Protein AF-A0A7K4F0D1-F1 (afdb_monomer_lite)

pLDDT: mean 89.68, std 10.53, range [43.44, 96.88]

Radius of gyration: 42.32 Å; chains: 1; bounding box: 84×25×111 Å

Foldseek 3Di:
DVVVVVVVVVVVVVVVVVVLVVVLVVLVVVLVVLVVVLVVQLVVLVVQLVVLVVQCVVLVVVPPVSVVSNVVSVVSNVVSVVSNVVSVVCNVVSVVVSVVVNVVSVVVSVVVVVVVVVVVVVVVVVVVVVVVVVVVVVVVVVVPDPLLVVCQVVVDPVSLVSNLCVQLVVCVVPVVDPKDFRAHLQQATSYINDPPVVRHRDGCNVPPVSD

Secondary structure (DSSP, 8-state):
-HHHHHHHHHHHHHHHHHHHHHHHHHHHHHHHHHHHHHHHHHHHHHHHHHHHHHHHHHHHHTGGGGHHHHHHHHHHHHHHHHHHHHHHHHHHHHHHHHHHHHHHHHHHHHHHHHHHHHHHHHHHHHHHHHHHHHHHHHHHHHHT-HHHHHHHHH--HHHHHHHHHHHHHHHHH-TT-S--EEE-TTSBEEEES-STT--TT-B-TTSTTT-

Sequence (211 aa):
MSTSQTTITDEIKEKKDNFFKQVVDQTSEIGNEINRALKSTKEITRQTSMLSTTAKIEANRAGDAGRNFLVVSESIDDLSRKTDDVINKMEQETIQEIENISQVIKTKSISIQGNRLANFALTNIRLVDRNLFERAADIRWWATDDILIKSLIERNDSTFADAKHRLGVILKSYTVYHDLILCDTNGLCIASGDDQFRLTGRNFSEKPWFA

Structure (mmCIF, N/CA/C/O backbone):
data_AF-A0A7K4F0D1-F1
#
_entry.id   AF-A0A7K4F0D1-F1
#
loop_
_atom_site.group_PDB
_atom_site.id
_atom_site.type_symbol
_atom_site.label_atom_id
_atom_site.label_alt_id
_atom_site.label_comp_id
_atom_site.label_asym_id
_atom_site.label_entity_id
_atom_site.label_seq_id
_atom_site.pdbx_PDB_ins_code
_atom_site.Cartn_x
_atom_site.Cartn_y
_atom_site.Cartn_z
_atom_site.occupancy
_atom_site.B_iso_or_equiv
_atom_site.auth_seq_id
_atom_site.auth_comp_id
_atom_site.auth_asym_id
_atom_site.auth_atom_id
_atom_site.pdbx_PDB_model_num
ATOM 1 N N . MET A 1 1 ? 24.050 -3.704 -4.454 1.00 44.34 1 MET A N 1
ATOM 2 C CA . MET A 1 1 ? 23.056 -2.644 -4.155 1.00 44.34 1 MET A CA 1
ATOM 3 C C . MET A 1 1 ? 21.603 -3.140 -4.123 1.00 44.34 1 MET A C 1
ATOM 5 O O . MET A 1 1 ? 20.823 -2.547 -3.398 1.00 44.34 1 MET A O 1
ATOM 9 N N . SER A 1 2 ? 21.230 -4.230 -4.813 1.00 47.84 2 SER A N 1
ATOM 10 C CA . SER A 1 2 ? 19.851 -4.774 -4.804 1.00 47.84 2 SER A CA 1
ATOM 11 C C . SER A 1 2 ? 19.446 -5.507 -3.504 1.00 47.84 2 SER A C 1
ATOM 13 O O . SER A 1 2 ? 18.284 -5.451 -3.101 1.00 47.84 2 SER A O 1
ATOM 15 N N . THR A 1 3 ? 20.389 -6.131 -2.793 1.00 43.44 3 THR A N 1
ATOM 16 C CA . THR A 1 3 ? 20.110 -6.888 -1.558 1.00 43.44 3 THR A CA 1
ATOM 17 C C . THR A 1 3 ? 19.681 -5.995 -0.390 1.00 43.44 3 THR A C 1
ATOM 19 O O . THR A 1 3 ? 18.714 -6.319 0.286 1.00 43.44 3 THR A O 1
ATOM 22 N N . SER A 1 4 ? 20.303 -4.825 -0.202 1.00 45.69 4 SER A N 1
ATOM 23 C CA . SER A 1 4 ? 19.967 -3.911 0.906 1.00 45.69 4 SER A CA 1
ATOM 24 C C . SER A 1 4 ? 18.608 -3.212 0.754 1.00 45.69 4 SER A C 1
ATOM 26 O O . SER A 1 4 ? 17.973 -2.902 1.755 1.00 45.69 4 SER A O 1
ATOM 28 N N . GLN A 1 5 ? 18.128 -2.975 -0.475 1.00 49.16 5 GLN A N 1
ATOM 29 C CA . GLN A 1 5 ? 16.802 -2.379 -0.707 1.00 49.16 5 GLN A CA 1
ATOM 30 C C . GLN A 1 5 ? 15.657 -3.361 -0.425 1.00 49.16 5 GLN A C 1
ATOM 32 O O . GLN A 1 5 ? 14.592 -2.942 0.029 1.00 49.16 5 GLN A O 1
ATOM 37 N N . THR A 1 6 ? 15.881 -4.658 -0.648 1.00 52.47 6 THR A N 1
ATOM 38 C CA . THR A 1 6 ? 14.883 -5.704 -0.375 1.00 52.47 6 THR A CA 1
ATOM 39 C C . THR A 1 6 ? 14.676 -5.853 1.138 1.00 52.47 6 THR A C 1
ATOM 41 O O . THR A 1 6 ? 13.548 -5.755 1.609 1.00 52.47 6 THR A O 1
ATOM 44 N N . THR A 1 7 ? 15.764 -5.898 1.918 1.00 56.94 7 THR A N 1
ATOM 45 C CA . THR A 1 7 ? 15.722 -5.998 3.390 1.00 56.94 7 THR A CA 1
ATOM 46 C C . THR A 1 7 ? 15.001 -4.822 4.057 1.00 56.94 7 THR A C 1
ATOM 48 O O . THR A 1 7 ? 14.158 -5.031 4.921 1.00 56.94 7 THR A O 1
ATOM 51 N N . ILE A 1 8 ? 15.248 -3.582 3.613 1.00 59.19 8 ILE A N 1
ATOM 52 C CA . ILE A 1 8 ? 14.576 -2.387 4.164 1.00 59.19 8 ILE A CA 1
ATOM 53 C C . ILE A 1 8 ? 13.070 -2.400 3.850 1.00 59.19 8 ILE A C 1
ATOM 55 O O . ILE A 1 8 ? 12.249 -1.946 4.650 1.00 59.19 8 ILE A O 1
ATOM 59 N N . THR A 1 9 ? 12.690 -2.908 2.677 1.00 61.16 9 THR A N 1
ATOM 60 C CA . THR A 1 9 ? 11.281 -2.974 2.265 1.00 61.16 9 THR A CA 1
ATOM 61 C C . THR A 1 9 ? 10.517 -4.016 3.083 1.00 61.16 9 THR A C 1
ATOM 63 O O . THR A 1 9 ? 9.380 -3.752 3.485 1.00 61.16 9 THR A O 1
ATOM 66 N N . ASP A 1 10 ? 11.162 -5.141 3.394 1.00 60.78 10 ASP A N 1
ATOM 67 C CA . ASP A 1 10 ? 10.606 -6.205 4.230 1.00 60.78 10 ASP A CA 1
ATOM 68 C C . ASP A 1 10 ? 10.518 -5.790 5.709 1.00 60.78 10 ASP A C 1
ATOM 70 O O . ASP A 1 10 ? 9.457 -5.942 6.314 1.00 60.78 10 ASP A O 1
ATOM 74 N N . GLU A 1 11 ? 11.541 -5.129 6.261 1.00 61.50 11 GLU A N 1
ATOM 75 C CA . GLU A 1 11 ? 11.513 -4.590 7.632 1.00 61.50 11 GLU A CA 1
ATOM 76 C C . GLU A 1 11 ? 10.408 -3.537 7.827 1.00 61.50 11 GLU A C 1
ATOM 78 O O . GLU A 1 11 ? 9.705 -3.524 8.840 1.00 61.50 11 GLU A O 1
ATOM 83 N N . ILE A 1 12 ? 10.200 -2.646 6.850 1.00 64.69 12 ILE A N 1
ATOM 84 C CA . ILE A 1 12 ? 9.126 -1.639 6.910 1.00 64.69 12 ILE A CA 1
ATOM 85 C C . ILE A 1 12 ? 7.742 -2.295 6.806 1.00 64.69 12 ILE A C 1
ATOM 87 O O . ILE A 1 12 ? 6.773 -1.771 7.367 1.00 64.69 12 ILE A O 1
ATOM 91 N N . LYS A 1 13 ? 7.627 -3.406 6.073 1.00 64.69 13 LYS A N 1
ATOM 92 C CA . LYS A 1 13 ? 6.381 -4.165 5.941 1.00 64.69 13 LYS A CA 1
ATOM 93 C C . LYS A 1 13 ? 6.049 -4.877 7.253 1.00 64.69 13 LYS A C 1
ATOM 95 O O . LYS A 1 13 ? 4.962 -4.670 7.785 1.00 64.69 13 LYS A O 1
ATOM 100 N N . GLU A 1 14 ? 7.021 -5.576 7.831 1.00 64.88 14 GLU A N 1
ATOM 101 C CA . GLU A 1 14 ? 6.898 -6.282 9.109 1.00 64.88 14 GLU A CA 1
ATOM 102 C C . GLU A 1 14 ? 6.567 -5.326 10.266 1.00 64.88 14 GLU A C 1
ATOM 104 O O . GLU A 1 14 ? 5.630 -5.553 11.031 1.00 64.88 14 GLU A O 1
ATOM 109 N N . LYS A 1 15 ? 7.252 -4.179 10.345 1.00 68.94 15 LYS A N 1
ATOM 110 C CA . LYS A 1 15 ? 7.006 -3.173 11.390 1.00 68.94 15 LYS A CA 1
ATOM 111 C C . LYS A 1 15 ? 5.609 -2.542 11.297 1.00 68.94 15 LYS A C 1
ATOM 113 O O . LYS A 1 15 ? 5.064 -2.113 12.312 1.00 68.94 15 LYS A O 1
ATOM 118 N N . LYS A 1 16 ? 5.009 -2.483 10.101 1.00 65.75 16 LYS A N 1
ATOM 119 C CA . LYS A 1 16 ? 3.661 -1.927 9.877 1.00 65.75 16 LYS A CA 1
ATOM 120 C C . LYS A 1 16 ? 2.541 -2.935 10.080 1.00 65.75 16 LYS A C 1
ATOM 122 O O . LYS A 1 16 ? 1.511 -2.562 10.637 1.00 65.75 16 LYS A O 1
ATOM 127 N N . ASP A 1 17 ? 2.737 -4.177 9.657 1.00 68.62 17 ASP A N 1
ATOM 128 C CA . ASP A 1 17 ? 1.792 -5.249 9.971 1.00 68.62 17 ASP A CA 1
ATOM 129 C C . ASP A 1 17 ? 1.744 -5.457 11.493 1.00 68.62 17 ASP A C 1
ATOM 131 O O . ASP A 1 17 ? 0.659 -5.581 12.065 1.00 68.62 17 ASP A O 1
ATOM 135 N N . ASN A 1 18 ? 2.891 -5.305 12.168 1.00 76.62 18 ASN A N 1
ATOM 136 C CA . ASN A 1 18 ? 2.957 -5.211 13.625 1.00 76.62 18 ASN A CA 1
ATOM 137 C C . ASN A 1 18 ? 2.250 -3.969 14.187 1.00 76.62 18 ASN A C 1
ATOM 139 O O . ASN A 1 18 ? 1.562 -4.100 15.192 1.00 76.62 18 ASN A O 1
ATOM 143 N N . PHE A 1 19 ? 2.340 -2.793 13.553 1.00 83.50 19 PHE A N 1
ATOM 144 C CA . PHE A 1 19 ? 1.626 -1.595 14.021 1.00 83.50 19 PHE A CA 1
ATOM 145 C C . PHE A 1 19 ? 0.103 -1.776 13.998 1.00 83.50 19 PHE A C 1
ATOM 147 O O . PHE A 1 19 ? -0.553 -1.550 15.009 1.00 83.50 19 PHE A O 1
ATOM 154 N N . PHE A 1 20 ? -0.483 -2.198 12.871 1.00 82.19 20 PHE A N 1
ATOM 155 C CA . PHE A 1 20 ? -1.942 -2.359 12.796 1.00 82.19 20 PHE A CA 1
ATOM 156 C C . PHE A 1 20 ? -2.445 -3.466 13.718 1.00 82.19 20 PHE A C 1
ATOM 158 O O . PHE A 1 20 ? -3.496 -3.304 14.334 1.00 82.19 20 PHE A O 1
ATOM 165 N N . LYS A 1 21 ? -1.681 -4.556 13.849 1.00 81.94 21 LYS A N 1
ATOM 166 C CA . LYS A 1 21 ? -1.967 -5.606 14.824 1.00 81.94 21 LYS A CA 1
ATOM 167 C C . LYS A 1 21 ? -1.927 -5.061 16.253 1.00 81.94 21 LYS A C 1
ATOM 169 O O . LYS A 1 21 ? -2.882 -5.253 16.990 1.00 81.94 21 LYS A O 1
ATOM 174 N N . GLN A 1 22 ? -0.899 -4.288 16.598 1.00 87.25 22 GLN A N 1
ATOM 175 C CA . GLN A 1 22 ? -0.765 -3.662 17.912 1.00 87.25 22 GLN A CA 1
ATOM 176 C C . GLN A 1 22 ? -1.928 -2.713 18.229 1.00 87.25 22 GLN A C 1
ATOM 178 O O . GLN A 1 22 ? -2.428 -2.733 19.347 1.00 87.25 22 GLN A O 1
ATOM 183 N N . VAL A 1 23 ? -2.398 -1.914 17.265 1.00 87.56 23 VAL A N 1
ATOM 184 C CA . VAL A 1 23 ? -3.555 -1.025 17.481 1.00 87.56 23 VAL A CA 1
ATOM 185 C C . VAL A 1 23 ? -4.839 -1.831 17.714 1.00 87.56 23 VAL A C 1
ATOM 187 O O . VAL A 1 23 ? -5.634 -1.467 18.581 1.00 87.56 23 VAL A O 1
ATOM 190 N N . VAL A 1 24 ? -5.050 -2.928 16.977 1.00 86.38 24 VAL A N 1
ATOM 191 C CA . VAL A 1 24 ? -6.197 -3.830 17.201 1.00 86.38 24 VAL A CA 1
ATOM 192 C C . VAL A 1 24 ? -6.113 -4.481 18.582 1.00 86.38 24 VAL A C 1
ATOM 194 O O . VAL A 1 24 ? -7.094 -4.453 19.324 1.00 86.38 24 VAL A O 1
ATOM 197 N N . ASP A 1 25 ? -4.940 -4.993 18.956 1.00 87.88 25 ASP A N 1
ATOM 198 C CA . ASP A 1 25 ? -4.707 -5.629 20.255 1.00 87.88 25 ASP A CA 1
ATOM 199 C C . ASP A 1 25 ? -4.947 -4.632 21.407 1.00 87.88 25 ASP A C 1
ATOM 201 O O . ASP A 1 25 ? -5.686 -4.937 22.342 1.00 87.88 25 ASP A O 1
ATOM 205 N N . GLN A 1 26 ? -4.429 -3.401 21.301 1.00 89.06 26 GLN A N 1
ATOM 206 C CA . GLN A 1 26 ? -4.661 -2.333 22.284 1.00 89.06 26 GLN A CA 1
ATOM 207 C C . GLN A 1 26 ? -6.136 -1.928 22.384 1.00 89.06 26 GLN A C 1
ATOM 209 O O . GLN A 1 26 ? -6.644 -1.701 23.479 1.00 89.06 26 GLN A O 1
ATOM 214 N N . THR A 1 27 ? -6.846 -1.853 21.255 1.00 87.62 27 THR A N 1
ATOM 215 C CA . THR A 1 27 ? -8.287 -1.546 21.249 1.00 87.62 27 THR A CA 1
ATOM 216 C C . THR A 1 27 ? -9.073 -2.647 21.964 1.00 87.62 27 THR A C 1
ATOM 218 O O . THR A 1 27 ? -9.966 -2.361 22.762 1.00 87.62 27 THR A O 1
ATOM 221 N N . SER A 1 28 ? -8.709 -3.911 21.728 1.00 87.94 28 SER A N 1
ATOM 222 C CA . SER A 1 28 ? -9.305 -5.049 22.427 1.00 87.94 28 SER A CA 1
ATOM 223 C C . SER A 1 28 ? -9.005 -5.027 23.928 1.00 87.94 28 SER A C 1
ATOM 225 O O . SER A 1 28 ? -9.867 -5.390 24.728 1.00 87.94 28 SER A O 1
ATOM 227 N N . GLU A 1 29 ? -7.801 -4.619 24.326 1.00 90.69 29 GLU A N 1
ATOM 228 C CA . GLU A 1 29 ? -7.407 -4.519 25.731 1.00 90.69 29 GLU A CA 1
ATOM 229 C C . GLU A 1 29 ? -8.202 -3.434 26.469 1.00 90.69 29 GLU A C 1
ATOM 231 O O . GLU A 1 29 ? -8.793 -3.721 27.513 1.00 90.69 29 GLU A O 1
ATOM 236 N N . ILE A 1 30 ? -8.333 -2.243 25.872 1.00 89.69 30 ILE A N 1
ATOM 237 C CA . ILE A 1 30 ? -9.187 -1.156 26.380 1.00 89.69 30 ILE A CA 1
ATOM 238 C C . ILE A 1 30 ? -10.629 -1.646 26.550 1.00 89.69 30 ILE A C 1
ATOM 240 O O . ILE A 1 30 ? -11.255 -1.420 27.586 1.00 89.69 30 ILE A O 1
ATOM 244 N N . GLY A 1 31 ? -11.153 -2.378 25.567 1.00 89.69 31 GLY A N 1
ATOM 245 C CA . GLY A 1 31 ? -12.487 -2.962 25.657 1.00 89.69 31 GLY A CA 1
ATOM 246 C C . GLY A 1 31 ? -12.668 -3.915 26.838 1.00 89.69 31 GLY A C 1
ATOM 247 O O . GLY A 1 31 ? -13.680 -3.874 27.541 1.00 89.69 31 GLY A O 1
ATOM 248 N N . ASN A 1 32 ? -11.662 -4.746 27.108 1.00 91.00 32 ASN A N 1
ATOM 249 C CA . ASN A 1 32 ? -11.660 -5.653 28.255 1.00 91.00 32 ASN A CA 1
ATOM 250 C C . ASN A 1 32 ? -11.573 -4.912 29.598 1.00 91.00 32 ASN A C 1
ATOM 252 O O . ASN A 1 32 ? -12.114 -5.387 30.600 1.00 91.00 32 ASN A O 1
ATOM 256 N N . GLU A 1 33 ? -10.885 -3.773 29.656 1.00 92.94 33 GLU A N 1
ATOM 257 C CA . GLU A 1 33 ? -10.856 -2.914 30.844 1.00 92.94 33 GLU A CA 1
ATOM 258 C C . GLU A 1 33 ? -12.207 -2.246 31.101 1.00 92.94 33 GLU A 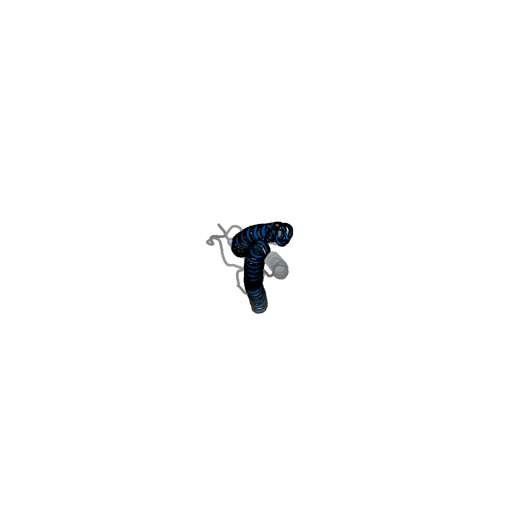C 1
ATOM 260 O O . GLU A 1 33 ? -12.713 -2.324 32.222 1.00 92.94 33 GLU A O 1
ATOM 265 N N . ILE A 1 34 ? -12.842 -1.686 30.066 1.00 92.00 34 ILE A N 1
ATOM 266 C CA . ILE A 1 34 ? -14.176 -1.079 30.183 1.00 92.00 34 ILE A CA 1
ATOM 267 C C . ILE A 1 34 ? -15.200 -2.122 30.642 1.00 92.00 34 ILE A C 1
ATOM 269 O O . ILE A 1 34 ? -15.941 -1.877 31.591 1.00 92.00 34 ILE A O 1
ATOM 273 N N . ASN A 1 35 ? -15.192 -3.325 30.061 1.00 91.69 35 ASN A N 1
ATOM 274 C CA . ASN A 1 35 ? -16.087 -4.406 30.484 1.00 91.69 35 ASN A CA 1
ATOM 275 C C . ASN A 1 35 ? -15.876 -4.822 31.948 1.00 91.69 35 ASN A C 1
ATOM 277 O O . ASN A 1 35 ? -16.837 -5.138 32.654 1.00 91.69 35 ASN A O 1
ATOM 281 N N . ARG A 1 36 ? -14.629 -4.817 32.437 1.00 93.81 36 ARG A N 1
ATOM 282 C CA . ARG A 1 36 ? -14.338 -5.066 33.858 1.00 93.81 36 ARG A CA 1
ATOM 283 C C . ARG A 1 36 ? -14.888 -3.950 34.746 1.00 93.81 36 ARG A C 1
ATOM 285 O O . ARG A 1 36 ? -15.492 -4.255 35.774 1.00 93.81 36 ARG A O 1
ATOM 292 N N . ALA A 1 37 ? -14.730 -2.693 34.338 1.00 93.94 37 ALA A N 1
ATOM 293 C CA . ALA A 1 37 ? -15.282 -1.549 35.057 1.00 93.94 37 ALA A CA 1
ATOM 294 C C . ALA A 1 37 ? -16.818 -1.605 35.114 1.00 93.94 37 ALA A C 1
ATOM 296 O O . ALA A 1 37 ? -17.378 -1.538 36.205 1.00 93.94 37 ALA A O 1
ATOM 297 N N . LEU A 1 38 ? -17.490 -1.845 33.982 1.00 94.25 38 LEU A N 1
ATOM 298 C CA . LEU A 1 38 ? -18.952 -1.969 33.906 1.00 94.25 38 LEU A CA 1
ATOM 299 C C . LEU A 1 38 ? -19.484 -3.092 34.803 1.00 94.25 38 LEU A C 1
ATOM 301 O O . LEU A 1 38 ? -20.460 -2.889 35.525 1.00 94.25 38 LEU A O 1
ATOM 305 N N . LYS A 1 39 ? -18.818 -4.256 34.831 1.00 94.00 39 LYS A N 1
ATOM 306 C CA . LYS A 1 39 ? -19.169 -5.353 35.749 1.00 94.00 39 LYS A CA 1
ATOM 307 C C . LYS A 1 39 ? -19.058 -4.943 37.216 1.00 94.00 39 LYS A C 1
ATOM 309 O O . LYS A 1 39 ? -19.958 -5.246 37.994 1.00 94.00 39 LYS A O 1
ATOM 314 N N . SER A 1 40 ? -17.987 -4.241 37.585 1.00 96.12 40 SER A N 1
ATOM 315 C CA . SER A 1 40 ? -17.808 -3.737 38.949 1.00 96.12 40 SER A CA 1
ATOM 316 C C . SER A 1 40 ? -18.884 -2.712 39.318 1.00 96.12 40 SER A C 1
ATOM 318 O O . SER A 1 40 ? -19.480 -2.810 40.389 1.00 96.12 40 SER A O 1
ATOM 320 N N . THR A 1 41 ? -19.210 -1.780 38.417 1.00 94.00 41 THR A N 1
ATOM 321 C CA . THR A 1 41 ? -20.288 -0.808 38.639 1.00 94.00 41 THR A CA 1
ATOM 322 C C . THR A 1 41 ? -21.643 -1.497 38.783 1.00 94.00 41 THR A C 1
ATOM 324 O O . THR A 1 41 ? -22.402 -1.149 39.680 1.00 94.00 41 THR A O 1
ATOM 327 N N . LYS A 1 42 ? -21.928 -2.524 37.974 1.00 94.81 42 LYS A N 1
ATOM 328 C CA . LYS A 1 42 ? -23.163 -3.320 38.066 1.00 94.81 42 LYS A CA 1
ATOM 329 C C . LYS A 1 42 ? -23.295 -4.017 39.417 1.00 94.81 42 LYS A C 1
ATOM 331 O O . LYS A 1 42 ? -24.376 -4.069 39.998 1.00 94.81 42 LYS A O 1
ATOM 336 N N . GLU A 1 43 ? -22.190 -4.534 39.945 1.00 96.19 43 GLU A N 1
ATOM 337 C CA . GLU A 1 43 ? -22.173 -5.142 41.273 1.00 96.19 43 GLU A CA 1
ATOM 338 C C . GLU A 1 43 ? -22.456 -4.118 42.381 1.00 96.19 43 GLU A C 1
ATOM 340 O O . GLU A 1 43 ? -23.262 -4.401 43.270 1.00 96.19 43 GLU A O 1
ATOM 345 N N . ILE A 1 44 ? -21.874 -2.917 42.288 1.00 95.12 44 ILE A N 1
ATOM 346 C CA . ILE A 1 44 ? -22.150 -1.806 43.212 1.00 95.12 44 ILE A CA 1
ATOM 347 C C . ILE A 1 44 ? -23.629 -1.409 43.142 1.00 95.12 44 ILE A C 1
ATOM 349 O O . ILE A 1 44 ? -24.290 -1.367 44.178 1.00 95.12 44 ILE A O 1
ATOM 353 N N . THR A 1 45 ? -24.182 -1.203 41.944 1.00 95.25 45 THR A N 1
ATOM 354 C CA . THR A 1 45 ? -25.600 -0.856 41.754 1.00 95.25 45 THR A CA 1
ATOM 355 C C . THR A 1 45 ? -26.527 -1.906 42.367 1.00 95.25 45 THR A C 1
ATOM 357 O O . THR A 1 45 ? -27.476 -1.567 43.079 1.00 95.25 45 THR A O 1
ATOM 360 N N . ARG A 1 46 ? -26.208 -3.196 42.196 1.00 94.62 46 ARG A N 1
ATOM 361 C CA . ARG A 1 46 ? -26.960 -4.297 42.812 1.00 94.62 46 ARG A CA 1
ATOM 362 C C . ARG A 1 46 ? -26.911 -4.249 44.342 1.00 94.62 46 ARG A C 1
ATOM 364 O O . ARG A 1 46 ? -27.930 -4.480 44.996 1.00 94.62 46 ARG A O 1
ATOM 371 N N . GLN A 1 47 ? -25.749 -3.953 44.928 1.00 95.94 47 GLN A N 1
ATOM 372 C CA . GLN A 1 47 ? -25.606 -3.786 46.379 1.00 95.94 47 GLN A CA 1
ATOM 373 C C . GLN A 1 47 ? -26.398 -2.572 46.886 1.00 95.94 47 GLN A C 1
ATOM 375 O O . GLN A 1 47 ? -27.075 -2.666 47.910 1.00 95.94 47 GLN A O 1
ATOM 380 N N . THR A 1 48 ? -26.379 -1.457 46.153 1.00 94.94 48 THR A N 1
ATOM 381 C CA . THR A 1 48 ? -27.151 -0.251 46.481 1.00 94.94 48 THR A CA 1
ATOM 382 C C . THR A 1 48 ? -28.659 -0.504 46.432 1.00 94.94 48 THR A C 1
ATOM 384 O O . THR A 1 48 ? -29.366 -0.117 47.365 1.00 94.94 48 THR A O 1
ATOM 387 N N . SER A 1 49 ? -29.159 -1.225 45.423 1.00 94.00 49 SER A N 1
ATOM 388 C CA . SER A 1 49 ? -30.575 -1.619 45.356 1.00 94.00 49 SER A CA 1
ATOM 389 C C . SER A 1 49 ? -30.968 -2.544 46.519 1.00 94.00 49 SER A C 1
ATOM 391 O O . SER A 1 49 ? -32.023 -2.368 47.135 1.00 94.00 49 SER A O 1
ATOM 393 N N . MET A 1 50 ? -30.091 -3.473 46.919 1.00 95.38 50 MET A N 1
ATOM 394 C CA . MET A 1 50 ? -30.329 -4.333 48.087 1.00 95.38 50 MET A CA 1
ATOM 395 C C . MET A 1 50 ? -30.373 -3.536 49.403 1.00 95.38 50 MET A C 1
ATOM 397 O O . MET A 1 50 ? -31.249 -3.774 50.241 1.00 95.38 50 MET A O 1
ATOM 401 N N . LEU A 1 51 ? -29.469 -2.566 49.581 1.00 94.62 51 LEU A N 1
ATOM 402 C CA . LEU A 1 51 ? -29.460 -1.661 50.735 1.00 94.62 51 LEU A CA 1
ATOM 403 C C . LEU A 1 51 ? -30.737 -0.821 50.789 1.00 94.62 51 LEU A C 1
ATOM 405 O O . LEU A 1 51 ? -31.364 -0.735 51.843 1.00 94.62 51 LEU A O 1
ATOM 409 N N . SER A 1 52 ? -31.161 -0.268 49.651 1.00 95.81 52 SER A N 1
ATOM 410 C CA . SER A 1 52 ? -32.428 0.456 49.541 1.00 95.81 52 SER A CA 1
ATOM 411 C C . SER A 1 52 ? -33.629 -0.428 49.886 1.00 95.81 52 SER A C 1
ATOM 413 O O . SER A 1 52 ? -34.511 -0.012 50.635 1.00 95.81 52 SER A O 1
ATOM 415 N N . THR A 1 53 ? -33.642 -1.676 49.417 1.00 92.88 53 THR A N 1
ATOM 416 C CA . THR A 1 53 ? -34.708 -2.635 49.738 1.00 92.88 53 THR A CA 1
ATOM 417 C C . THR A 1 53 ? -34.757 -2.924 51.237 1.00 92.88 53 THR A C 1
ATOM 419 O O . THR A 1 53 ? -35.826 -2.895 51.845 1.00 92.88 53 THR A O 1
ATOM 422 N N . THR A 1 54 ? -33.597 -3.136 51.860 1.00 94.31 54 THR A N 1
ATOM 423 C CA . THR A 1 54 ? -33.492 -3.346 53.313 1.00 94.31 54 THR A CA 1
ATOM 424 C C . THR A 1 54 ? -33.972 -2.115 54.085 1.00 94.31 54 THR A C 1
ATOM 426 O O . THR A 1 54 ? -34.739 -2.239 55.038 1.00 94.31 54 THR A O 1
ATOM 429 N N . ALA A 1 55 ? -33.592 -0.918 53.634 1.00 93.44 55 ALA A N 1
ATOM 430 C CA . ALA A 1 55 ? -34.027 0.341 54.226 1.00 93.44 55 ALA A CA 1
ATOM 431 C C . ALA A 1 55 ? -35.540 0.574 54.062 1.00 93.44 55 ALA A C 1
ATOM 433 O O . ALA A 1 55 ? -36.193 0.996 55.014 1.00 93.44 55 ALA A O 1
ATOM 434 N N . LYS A 1 56 ? -36.127 0.218 52.908 1.00 94.00 56 LYS A N 1
ATOM 435 C CA . LYS A 1 56 ? -37.585 0.209 52.689 1.00 94.00 56 LYS A CA 1
ATOM 436 C C . LYS A 1 56 ? -38.300 -0.701 53.691 1.00 94.00 56 LYS A C 1
ATOM 438 O O . LYS A 1 56 ? -39.342 -0.315 54.218 1.00 94.00 56 LYS A O 1
ATOM 443 N N . ILE A 1 57 ? -37.771 -1.898 53.957 1.00 92.56 57 ILE A N 1
ATOM 444 C CA . ILE A 1 57 ? -38.356 -2.840 54.929 1.00 92.56 57 ILE A CA 1
ATOM 445 C C . ILE A 1 57 ? -38.335 -2.233 56.335 1.00 92.56 57 ILE A C 1
ATOM 447 O O . ILE A 1 57 ? -39.367 -2.207 57.008 1.00 92.56 57 ILE A O 1
ATOM 451 N N . GLU A 1 58 ? -37.194 -1.692 56.759 1.00 93.00 58 GLU A N 1
ATOM 452 C CA . GLU A 1 58 ? -37.046 -1.167 58.117 1.00 93.00 58 GLU A CA 1
ATOM 453 C C . GLU A 1 58 ? -37.819 0.143 58.333 1.00 93.00 58 GLU A C 1
ATOM 455 O O . GLU A 1 58 ? -38.407 0.350 59.395 1.00 93.00 58 GLU A O 1
ATOM 460 N N . ALA A 1 59 ? -37.928 0.979 57.296 1.00 94.31 59 ALA A N 1
ATOM 461 C CA . ALA A 1 59 ? -38.789 2.159 57.294 1.00 94.31 59 ALA A CA 1
ATOM 462 C C . ALA A 1 59 ? -40.272 1.790 57.468 1.00 94.31 59 ALA A C 1
ATOM 464 O O . ALA A 1 59 ? -40.966 2.418 58.265 1.00 94.31 59 ALA A O 1
ATOM 465 N N . ASN A 1 60 ? -40.751 0.745 56.782 1.00 92.44 60 ASN A N 1
ATOM 466 C CA . ASN A 1 60 ? -42.111 0.236 56.982 1.00 92.44 60 ASN A CA 1
ATOM 467 C C . ASN A 1 60 ? -42.307 -0.333 58.396 1.00 92.44 60 ASN A C 1
ATOM 469 O O . ASN A 1 60 ? -43.361 -0.134 58.999 1.00 92.44 60 ASN A O 1
ATOM 473 N N . ARG A 1 61 ? -41.289 -1.003 58.954 1.00 93.38 61 ARG A N 1
ATOM 474 C CA . ARG A 1 61 ? -41.332 -1.562 60.314 1.00 93.38 61 ARG A CA 1
ATOM 475 C C . ARG A 1 61 ? -41.424 -0.484 61.398 1.00 93.38 61 ARG A C 1
ATOM 477 O O . ARG A 1 61 ? -42.083 -0.700 62.410 1.00 93.38 61 ARG A O 1
ATOM 484 N N . ALA A 1 62 ? -40.803 0.674 61.177 1.00 93.56 62 ALA A N 1
ATOM 485 C CA . ALA A 1 62 ? -40.847 1.825 62.080 1.00 93.56 62 ALA A CA 1
ATOM 486 C C . ALA A 1 62 ? -42.168 2.628 62.024 1.00 93.56 62 ALA A C 1
ATOM 488 O O . ALA A 1 62 ? -42.338 3.576 62.796 1.00 93.56 62 ALA A O 1
ATOM 489 N N . GLY A 1 63 ? -43.102 2.278 61.129 1.00 90.31 63 GLY A N 1
ATOM 490 C CA . GLY A 1 63 ? -44.396 2.952 60.995 1.00 90.31 63 GLY A CA 1
ATOM 491 C C . GLY A 1 63 ? -44.254 4.437 60.641 1.00 90.31 63 GLY A C 1
ATOM 492 O O . GLY A 1 63 ? -43.478 4.807 59.759 1.00 90.31 63 GLY A O 1
ATOM 493 N N . ASP A 1 64 ? -44.979 5.309 61.346 1.00 90.38 64 ASP A N 1
ATOM 494 C CA . ASP A 1 64 ? -44.994 6.753 61.065 1.00 90.38 64 ASP A CA 1
ATOM 495 C C . ASP A 1 64 ? -43.616 7.423 61.206 1.00 90.38 64 ASP A C 1
ATOM 497 O O . ASP A 1 64 ? -43.317 8.370 60.477 1.00 90.38 64 ASP A O 1
ATOM 501 N N . ALA A 1 65 ? -42.738 6.906 62.074 1.00 89.69 65 ALA A N 1
ATOM 502 C CA . ALA A 1 65 ? -41.380 7.428 62.239 1.00 89.69 65 ALA A CA 1
ATOM 503 C C . ALA A 1 65 ? -40.472 7.141 61.023 1.00 89.69 65 ALA A C 1
ATOM 505 O O . ALA A 1 65 ? -39.503 7.863 60.788 1.00 89.69 65 ALA A O 1
ATOM 506 N N . GLY A 1 66 ? -40.787 6.110 60.229 1.00 92.19 66 GLY A N 1
ATOM 507 C CA . GLY A 1 66 ? -40.010 5.691 59.059 1.00 92.19 66 GLY A CA 1
ATOM 508 C C . GLY A 1 66 ? -40.424 6.348 57.739 1.00 92.19 66 GLY A C 1
ATOM 509 O O . GLY A 1 66 ? -39.739 6.173 56.732 1.00 92.19 66 GLY A O 1
ATOM 510 N N . ARG A 1 67 ? -41.506 7.140 57.714 1.00 89.94 67 ARG A N 1
ATOM 511 C CA . ARG A 1 67 ? -42.085 7.704 56.476 1.00 89.94 67 ARG A CA 1
ATOM 512 C C . ARG A 1 67 ? -41.083 8.480 55.615 1.00 89.94 67 ARG A C 1
ATOM 514 O O . ARG A 1 67 ? -41.042 8.285 54.404 1.00 89.94 67 ARG A O 1
ATOM 521 N N . ASN A 1 68 ? -40.242 9.312 56.231 1.00 89.75 68 ASN A N 1
ATOM 522 C CA . ASN A 1 68 ? -39.226 10.088 55.508 1.00 89.75 68 ASN A CA 1
ATOM 523 C C . ASN A 1 68 ? -38.108 9.193 54.941 1.00 89.75 68 ASN A C 1
ATOM 525 O O . ASN A 1 68 ? -37.631 9.430 53.833 1.00 89.75 68 ASN A O 1
ATOM 529 N N . PHE A 1 69 ? -37.727 8.133 55.663 1.00 90.62 69 PHE A N 1
ATOM 530 C CA . PHE A 1 69 ? -36.744 7.152 55.190 1.00 90.62 69 PHE A CA 1
ATOM 531 C C . PHE A 1 69 ? -37.271 6.312 54.022 1.00 90.62 69 PHE A C 1
ATOM 533 O O . PHE A 1 69 ? -36.492 5.932 53.144 1.00 90.62 69 PHE A O 1
ATOM 540 N N . LEU A 1 70 ? -38.582 6.058 53.970 1.00 94.06 70 LEU A N 1
ATOM 541 C CA . LEU A 1 70 ? -39.213 5.316 52.880 1.00 94.06 70 LEU A CA 1
ATOM 542 C C . LEU A 1 70 ? -39.074 6.051 51.537 1.00 94.06 70 LEU A C 1
ATOM 544 O O . LEU A 1 70 ? -38.687 5.435 50.545 1.00 94.06 70 LEU A O 1
ATOM 548 N N . VAL A 1 71 ? -39.304 7.370 51.526 1.00 93.69 71 VAL A N 1
ATOM 549 C CA . VAL A 1 71 ? -39.180 8.222 50.325 1.00 93.69 71 VAL A CA 1
ATOM 550 C C . VAL A 1 71 ? -37.743 8.238 49.796 1.00 93.69 71 VAL A C 1
ATOM 552 O O . VAL A 1 71 ? -37.509 8.085 48.594 1.00 93.69 71 VAL A O 1
ATOM 555 N N . VAL A 1 72 ? -36.762 8.382 50.693 1.00 94.50 72 VAL A N 1
ATOM 556 C CA . VAL A 1 72 ? -35.338 8.355 50.324 1.00 94.50 72 VAL A CA 1
ATO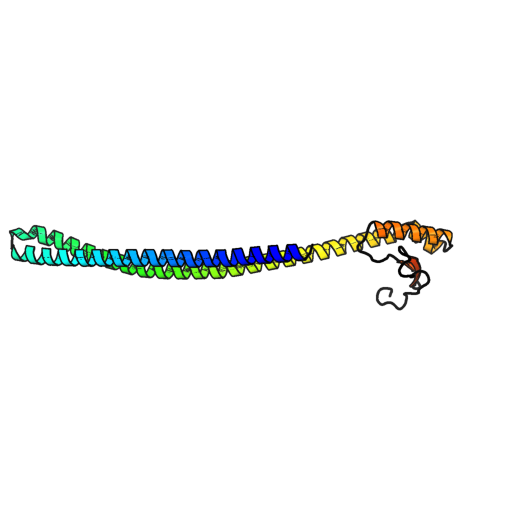M 557 C C . VAL A 1 72 ? -34.955 6.992 49.750 1.00 94.50 72 VAL A C 1
ATOM 559 O O . VAL A 1 72 ? -34.327 6.925 48.697 1.00 94.50 72 VAL A O 1
ATOM 562 N N . SER A 1 73 ? -35.376 5.904 50.396 1.00 95.06 73 SER A N 1
ATOM 563 C CA . SER A 1 73 ? -35.077 4.546 49.931 1.00 95.06 73 SER A CA 1
ATOM 564 C C . SER A 1 73 ? -35.683 4.291 48.547 1.00 95.06 73 SER A C 1
ATOM 566 O O . SER A 1 73 ? -35.002 3.807 47.649 1.00 95.06 73 SER A O 1
ATOM 568 N N . GLU A 1 74 ? -36.930 4.702 48.313 1.00 93.69 74 GLU A N 1
ATOM 569 C CA . GLU A 1 74 ? -37.564 4.608 46.993 1.00 93.69 74 GLU A CA 1
ATOM 570 C C . GLU A 1 74 ? -36.818 5.371 45.902 1.00 93.69 74 GLU A C 1
ATOM 572 O O . GLU A 1 74 ? -36.633 4.842 44.808 1.00 93.69 74 GLU A O 1
ATOM 577 N N . SER A 1 75 ? -36.302 6.551 46.233 1.00 94.50 75 SER A N 1
ATOM 578 C CA . SER A 1 75 ? -35.487 7.344 45.312 1.00 94.50 75 SER A CA 1
ATOM 579 C C . SER A 1 75 ? -34.159 6.650 44.979 1.00 94.50 75 SER A C 1
ATOM 581 O O . SER A 1 75 ? -33.716 6.685 43.834 1.00 94.50 75 SER A O 1
ATOM 583 N N . ILE A 1 76 ? -33.532 5.981 45.957 1.00 95.56 76 ILE A N 1
ATOM 584 C CA . ILE A 1 76 ? -32.301 5.199 45.750 1.00 95.56 76 ILE A CA 1
ATOM 585 C C . ILE A 1 76 ? -32.568 3.946 44.902 1.00 95.56 76 ILE A C 1
ATOM 587 O O . ILE A 1 76 ? -31.732 3.590 44.070 1.00 95.56 76 ILE A O 1
ATOM 591 N N . ASP A 1 77 ? -33.710 3.275 45.084 1.00 93.06 77 ASP A N 1
ATOM 592 C CA . ASP A 1 77 ? -34.069 2.106 44.267 1.00 93.06 77 ASP A CA 1
ATOM 593 C C . ASP A 1 77 ? -34.306 2.512 42.807 1.00 93.06 77 ASP A C 1
ATOM 595 O O . ASP A 1 77 ? -33.754 1.897 41.896 1.00 93.06 77 ASP A O 1
ATOM 599 N N . ASP A 1 78 ? -35.053 3.598 42.583 1.00 94.94 78 ASP A N 1
ATOM 600 C CA . ASP A 1 78 ? -35.280 4.148 41.243 1.00 94.94 78 ASP A CA 1
ATOM 601 C C . ASP A 1 78 ? -33.965 4.584 40.574 1.00 94.94 78 ASP A C 1
ATOM 603 O O . ASP A 1 78 ? -33.713 4.264 39.410 1.00 94.94 78 ASP A O 1
ATOM 607 N N . LEU A 1 79 ? -33.072 5.241 41.326 1.00 95.25 79 LEU A N 1
ATOM 608 C CA . LEU A 1 79 ? -31.734 5.594 40.847 1.00 95.25 79 LEU A CA 1
ATOM 609 C C . LEU A 1 79 ? -30.911 4.352 40.480 1.00 95.25 79 LEU A C 1
ATOM 611 O O . LEU A 1 79 ? -30.229 4.358 39.455 1.00 95.25 79 LEU A O 1
ATOM 615 N N . SER A 1 80 ? -30.987 3.286 41.279 1.00 96.06 80 SER A N 1
ATOM 616 C CA . SER A 1 80 ? -30.264 2.036 41.013 1.00 96.06 80 SER A CA 1
ATOM 617 C C . SER A 1 80 ? -30.759 1.378 39.724 1.00 96.06 80 SER A C 1
ATOM 619 O O . SER A 1 80 ? -29.948 1.030 38.873 1.00 96.06 80 SER A O 1
ATOM 621 N N . ARG A 1 81 ? -32.080 1.307 39.507 1.00 94.38 81 ARG A N 1
ATOM 622 C CA . ARG A 1 81 ? -32.658 0.768 38.260 1.00 94.38 81 ARG A CA 1
ATOM 623 C C . ARG A 1 81 ? -32.245 1.575 37.032 1.00 94.38 81 ARG A C 1
ATOM 625 O O . ARG A 1 81 ? -31.811 1.002 36.039 1.00 94.38 81 ARG A O 1
ATOM 632 N N . LYS A 1 82 ? -32.313 2.909 37.114 1.00 95.75 82 LYS A N 1
ATOM 633 C CA . LYS A 1 82 ? -31.841 3.795 36.035 1.00 95.75 82 LYS A CA 1
ATOM 634 C C . LYS A 1 82 ? -30.353 3.601 35.750 1.00 95.75 82 LYS A C 1
ATOM 636 O O . LYS A 1 82 ? -29.939 3.639 34.596 1.00 95.75 82 LYS A O 1
ATOM 641 N N . THR A 1 83 ? -29.554 3.389 36.792 1.00 95.56 83 THR A N 1
ATOM 642 C CA . THR A 1 83 ? -28.117 3.130 36.654 1.00 95.56 83 THR A CA 1
ATOM 643 C C . THR A 1 83 ? -27.862 1.782 35.978 1.00 95.56 83 THR A C 1
ATOM 645 O O . THR A 1 83 ? -27.023 1.714 35.085 1.00 95.56 83 THR A O 1
ATOM 648 N N . ASP A 1 84 ? -28.611 0.733 36.327 1.00 94.75 84 ASP A N 1
ATOM 649 C CA . ASP A 1 84 ? -28.515 -0.577 35.670 1.00 94.75 84 ASP A CA 1
ATOM 650 C C . ASP A 1 84 ? -28.851 -0.503 34.173 1.00 94.75 84 ASP A C 1
ATOM 652 O O . ASP A 1 84 ? -28.133 -1.082 33.354 1.00 94.75 84 ASP A O 1
ATOM 656 N N . ASP A 1 85 ? -29.888 0.248 33.794 1.00 95.44 85 ASP A N 1
ATOM 657 C CA . ASP A 1 85 ? -30.238 0.467 32.385 1.00 95.44 85 ASP A CA 1
ATOM 658 C C . ASP A 1 85 ? -29.107 1.170 31.620 1.00 95.44 85 ASP A C 1
ATOM 660 O O . ASP A 1 85 ? -28.751 0.756 30.513 1.00 95.44 85 ASP A O 1
ATOM 664 N N . VAL A 1 86 ? -28.495 2.197 32.221 1.00 95.56 86 VAL A N 1
ATOM 665 C CA . VAL A 1 86 ? -27.344 2.900 31.631 1.00 95.56 86 VAL A CA 1
ATOM 666 C C . VAL A 1 86 ? -26.146 1.965 31.478 1.00 95.56 86 VAL A C 1
ATOM 668 O O . VAL A 1 86 ? -25.515 1.973 30.424 1.00 95.56 86 VAL A O 1
ATOM 671 N N . ILE A 1 87 ? -25.852 1.129 32.476 1.00 95.12 87 ILE A N 1
ATOM 672 C CA . ILE A 1 87 ? -24.748 0.160 32.412 1.00 95.12 87 ILE A CA 1
ATOM 673 C C . ILE A 1 87 ? -24.976 -0.848 31.283 1.00 95.12 87 ILE A C 1
ATOM 675 O O . ILE A 1 87 ? -24.063 -1.095 30.499 1.00 95.12 87 ILE A O 1
ATOM 679 N N . ASN A 1 88 ? -26.186 -1.405 31.165 1.00 93.69 88 ASN A N 1
ATOM 680 C CA . ASN A 1 88 ? -26.509 -2.364 30.105 1.00 93.69 88 ASN A CA 1
ATOM 681 C C . ASN A 1 88 ? -26.384 -1.727 28.714 1.00 93.69 88 ASN A C 1
ATOM 683 O O . ASN A 1 88 ? -25.873 -2.351 27.783 1.00 93.69 88 ASN A O 1
ATOM 687 N N . LYS A 1 89 ? -26.819 -0.469 28.576 1.00 95.31 89 LYS A N 1
ATOM 688 C CA . LYS A 1 89 ? -26.664 0.290 27.335 1.00 95.31 89 LYS A CA 1
ATOM 689 C C . LYS A 1 89 ? -25.188 0.546 27.010 1.00 95.31 89 LYS A C 1
ATOM 691 O O . LYS A 1 89 ? -24.771 0.304 25.883 1.00 95.31 89 LYS A O 1
ATOM 696 N N . MET A 1 90 ? -24.393 0.963 27.996 1.00 93.62 90 MET A N 1
ATOM 697 C CA . MET A 1 90 ? -22.951 1.172 27.834 1.00 93.62 90 MET A CA 1
ATOM 698 C C . MET A 1 90 ? -22.212 -0.114 27.459 1.00 93.62 90 MET A C 1
ATOM 700 O O . MET A 1 90 ? -21.289 -0.057 26.653 1.00 93.62 90 MET A O 1
ATOM 704 N N . GLU A 1 91 ? -22.602 -1.265 28.009 1.00 91.44 91 GLU A N 1
ATOM 705 C CA . GLU A 1 91 ? -22.026 -2.569 27.655 1.00 91.44 91 GLU A CA 1
ATOM 706 C C . GLU A 1 91 ? -22.258 -2.885 26.169 1.00 91.44 91 GLU A C 1
ATOM 708 O O . GLU A 1 91 ? -21.317 -3.233 25.456 1.00 91.44 91 GLU A O 1
ATOM 713 N N . GLN A 1 92 ? -23.484 -2.678 25.676 1.00 92.12 92 GLN A N 1
ATOM 714 C CA . GLN A 1 92 ? -23.822 -2.883 24.264 1.00 92.12 92 GLN A CA 1
ATOM 715 C C . GLN A 1 92 ? -23.090 -1.911 23.332 1.00 92.12 92 GLN A C 1
ATOM 717 O O . GLN A 1 92 ? -22.483 -2.348 22.355 1.00 92.12 92 GLN A O 1
ATOM 722 N N . GLU A 1 93 ? -23.121 -0.611 23.640 1.00 93.00 93 GLU A N 1
ATOM 723 C CA . GLU A 1 93 ? -22.440 0.419 22.844 1.00 93.00 93 GLU A CA 1
ATOM 724 C C . GLU A 1 93 ? -20.924 0.177 22.823 1.00 93.00 93 GLU A C 1
ATOM 726 O O . GLU A 1 93 ? -20.307 0.184 21.767 1.00 93.00 93 GLU A O 1
ATOM 731 N N . THR A 1 94 ? -20.311 -0.159 23.960 1.00 90.19 94 THR A N 1
ATOM 732 C CA . THR A 1 94 ? -18.865 -0.430 24.025 1.00 90.19 94 THR A CA 1
ATOM 733 C C . THR A 1 94 ? -18.460 -1.586 23.111 1.00 90.19 94 THR A C 1
ATOM 735 O O . THR A 1 94 ? -17.485 -1.467 22.366 1.00 90.19 94 THR A O 1
ATOM 738 N N . ILE A 1 95 ? -19.194 -2.704 23.150 1.00 87.31 95 ILE A N 1
ATOM 739 C CA . ILE A 1 95 ? -18.906 -3.873 22.306 1.00 87.31 95 ILE A CA 1
ATOM 740 C C . ILE A 1 95 ? -19.018 -3.497 20.825 1.00 87.31 95 ILE A C 1
ATOM 742 O O . ILE A 1 95 ? -18.114 -3.801 20.043 1.00 87.31 95 ILE A O 1
ATOM 746 N N . GLN A 1 96 ? -20.083 -2.784 20.456 1.00 91.81 96 GLN A N 1
ATOM 747 C CA . GLN A 1 96 ? -20.319 -2.367 19.078 1.00 91.81 96 GLN A CA 1
ATOM 748 C C . GLN A 1 96 ? -19.217 -1.429 18.563 1.00 91.81 96 GLN A C 1
ATOM 750 O O . GLN A 1 96 ? -18.716 -1.607 17.449 1.00 91.81 96 GLN A O 1
ATOM 755 N N . GLU A 1 97 ? -18.790 -0.462 19.372 1.00 91.00 97 GLU A N 1
ATOM 756 C CA . GLU A 1 97 ? -17.732 0.486 19.027 1.00 91.00 97 GLU A CA 1
ATOM 757 C C . GLU A 1 97 ? -16.371 -0.202 18.839 1.00 91.00 97 GLU A C 1
ATOM 759 O O . GLU A 1 97 ? -15.647 0.126 17.896 1.00 91.00 97 GLU A O 1
ATOM 764 N N . ILE A 1 98 ? -16.026 -1.194 19.668 1.00 89.06 98 ILE A N 1
ATOM 765 C CA . ILE A 1 98 ? -14.778 -1.968 19.524 1.00 89.06 98 ILE A CA 1
ATOM 766 C C . ILE A 1 98 ? -14.763 -2.753 18.208 1.00 89.06 98 ILE A C 1
ATOM 768 O O . ILE A 1 98 ? -13.749 -2.772 17.497 1.00 89.06 98 ILE A O 1
ATOM 772 N N . GLU A 1 99 ? -15.881 -3.393 17.862 1.00 88.19 99 GLU A N 1
ATOM 773 C CA . GLU A 1 99 ? -16.021 -4.121 16.600 1.00 88.19 99 GLU A CA 1
ATOM 774 C C . GLU A 1 99 ? -15.925 -3.174 15.399 1.00 88.19 99 GLU A C 1
ATOM 776 O O . GLU A 1 99 ? -15.187 -3.447 14.444 1.00 88.19 99 GLU A O 1
ATOM 781 N N . ASN A 1 100 ? -16.600 -2.023 15.478 1.00 92.44 100 ASN A N 1
ATOM 782 C CA . ASN A 1 100 ? -16.561 -0.982 14.455 1.00 92.44 100 ASN A CA 1
ATOM 783 C C . ASN A 1 100 ? -15.128 -0.482 14.227 1.00 92.44 100 ASN A C 1
ATOM 785 O O . ASN A 1 100 ? -14.655 -0.443 13.087 1.00 92.44 100 ASN A O 1
ATOM 789 N N . ILE A 1 101 ? -14.402 -0.152 15.299 1.00 91.31 101 ILE A N 1
ATOM 790 C CA . ILE A 1 101 ? -13.010 0.309 15.221 1.00 91.31 101 ILE A CA 1
ATOM 791 C C . ILE A 1 101 ? -12.120 -0.773 14.597 1.00 91.31 101 ILE A C 1
ATOM 793 O O . ILE A 1 101 ? -11.341 -0.480 13.685 1.00 91.31 101 ILE A O 1
ATOM 797 N N . SER A 1 102 ? -12.275 -2.031 15.014 1.00 86.69 102 SER A N 1
ATOM 798 C CA . SER A 1 102 ? -11.499 -3.157 14.478 1.00 86.69 102 SER A CA 1
ATOM 799 C C . SER A 1 102 ? -11.708 -3.340 12.967 1.00 86.69 102 SER A C 1
ATOM 801 O O . SER A 1 102 ? -10.745 -3.530 12.214 1.00 86.69 102 SER A O 1
ATOM 803 N N . GLN A 1 103 ? -12.951 -3.218 12.491 1.00 89.75 103 GLN A N 1
ATOM 804 C CA . GLN A 1 103 ? -13.286 -3.271 11.063 1.00 89.75 103 GLN A CA 1
ATOM 805 C C . GLN A 1 103 ? -12.700 -2.095 10.276 1.00 89.75 103 GLN A C 1
ATOM 807 O O . GLN A 1 103 ? -12.126 -2.287 9.194 1.00 89.75 103 GLN A O 1
ATOM 812 N N . VAL A 1 104 ? -12.801 -0.878 10.818 1.00 91.44 104 VAL A N 1
ATOM 813 C CA . VAL A 1 104 ? -12.245 0.331 10.196 1.00 91.44 104 VAL A CA 1
ATOM 814 C C . VAL A 1 104 ? -10.729 0.211 10.059 1.00 91.44 104 VAL A C 1
ATOM 816 O O . VAL A 1 104 ? -10.200 0.458 8.973 1.00 91.44 104 VAL A O 1
ATOM 819 N N . ILE A 1 105 ? -10.028 -0.226 11.109 1.00 89.81 105 ILE A N 1
ATOM 820 C CA . ILE A 1 105 ? -8.573 -0.416 11.084 1.00 89.81 105 ILE A CA 1
ATOM 821 C C . ILE A 1 105 ? -8.182 -1.437 10.014 1.00 89.81 105 ILE A C 1
ATOM 823 O O . ILE A 1 105 ? -7.306 -1.158 9.191 1.00 89.81 105 ILE A O 1
ATOM 827 N N . LYS A 1 106 ? -8.855 -2.593 9.973 1.00 85.69 106 LYS A N 1
ATOM 828 C CA . LYS A 1 106 ? -8.572 -3.650 8.993 1.00 85.69 106 LYS A CA 1
ATOM 829 C C . LYS A 1 106 ? -8.751 -3.153 7.557 1.00 85.69 106 LYS A C 1
ATOM 831 O O . LYS A 1 106 ? -7.864 -3.324 6.720 1.00 85.69 106 LYS A O 1
ATOM 836 N N . THR A 1 107 ? -9.866 -2.480 7.285 1.00 89.62 107 THR A N 1
ATOM 837 C CA . THR A 1 107 ? -10.176 -1.939 5.954 1.00 89.62 107 THR A CA 1
ATOM 838 C C . THR A 1 107 ? -9.184 -0.849 5.552 1.00 89.62 107 THR A C 1
ATOM 840 O O . THR A 1 107 ? -8.689 -0.824 4.420 1.00 89.62 107 THR A O 1
ATOM 843 N N . LYS A 1 108 ? -8.832 0.043 6.486 1.00 88.56 108 LYS A N 1
ATOM 844 C CA . LYS A 1 108 ? -7.883 1.126 6.223 1.00 88.56 108 LYS A CA 1
ATOM 845 C C . LYS A 1 108 ? -6.464 0.608 6.009 1.00 88.56 108 LYS A C 1
ATOM 847 O O . LYS A 1 108 ? -5.781 1.122 5.126 1.00 88.56 108 LYS A O 1
ATOM 852 N N . SER A 1 109 ? -6.047 -0.423 6.743 1.00 86.12 109 SER A N 1
ATOM 853 C CA . SER A 1 109 ? -4.755 -1.090 6.552 1.00 86.12 109 SER A CA 1
ATOM 854 C C . SER A 1 109 ?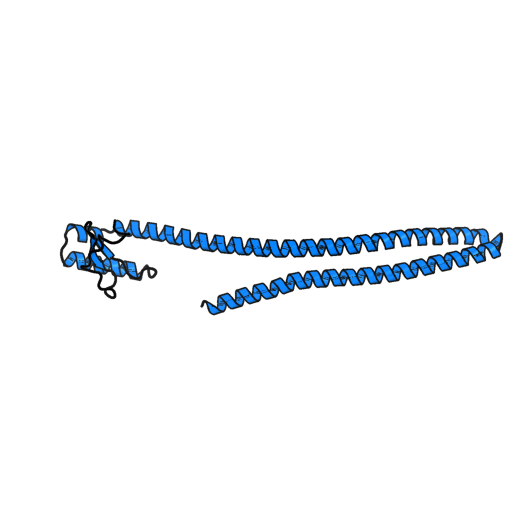 -4.608 -1.606 5.117 1.00 86.12 109 SER A C 1
ATOM 856 O O . SER A 1 109 ? -3.668 -1.225 4.415 1.00 86.12 109 SER A O 1
ATOM 858 N N . ILE A 1 110 ? -5.604 -2.352 4.621 1.00 86.62 110 ILE A N 1
ATOM 859 C CA . ILE A 1 110 ? -5.618 -2.862 3.239 1.00 86.62 110 ILE A CA 1
ATOM 860 C C . ILE A 1 110 ? -5.568 -1.709 2.225 1.00 86.62 110 ILE A C 1
ATOM 862 O O . ILE A 1 110 ? -4.764 -1.731 1.293 1.00 86.62 110 ILE A O 1
ATOM 866 N N . SER A 1 111 ? -6.383 -0.668 2.421 1.00 89.06 111 SER A N 1
ATOM 867 C CA . SER A 1 111 ? -6.422 0.496 1.526 1.00 89.06 111 SER A CA 1
ATOM 868 C C . SER A 1 111 ? -5.088 1.255 1.473 1.00 89.06 111 SER A C 1
ATOM 870 O O . SER A 1 111 ? -4.651 1.671 0.396 1.00 89.06 111 SER A O 1
ATOM 872 N N . ILE A 1 112 ? -4.404 1.416 2.610 1.00 86.50 112 ILE A N 1
ATOM 873 C CA . ILE A 1 112 ? -3.084 2.059 2.675 1.00 86.50 112 ILE A CA 1
ATOM 874 C C . ILE A 1 112 ? -2.049 1.231 1.906 1.00 86.50 112 ILE A C 1
ATOM 876 O O . ILE A 1 112 ? -1.263 1.800 1.145 1.00 86.50 112 ILE A O 1
ATOM 880 N N . GLN A 1 113 ? -2.054 -0.095 2.068 1.00 82.31 113 GLN A N 1
ATOM 881 C CA . GLN A 1 113 ? -1.144 -0.977 1.332 1.00 82.31 113 GLN A CA 1
ATOM 882 C C . GLN A 1 113 ? -1.402 -0.909 -0.180 1.00 82.31 113 GLN A C 1
ATOM 884 O O . GLN A 1 113 ? -0.464 -0.708 -0.955 1.00 82.31 113 GLN A O 1
ATOM 889 N N . GLY A 1 114 ? -2.671 -0.975 -0.596 1.00 87.06 114 GLY A N 1
ATOM 890 C CA . GLY A 1 114 ? -3.065 -0.874 -2.003 1.00 87.06 114 GLY A CA 1
ATOM 891 C C . GLY A 1 114 ? -2.624 0.440 -2.651 1.00 87.06 114 GLY A C 1
ATOM 892 O O . GLY A 1 114 ? -1.992 0.430 -3.707 1.00 87.06 114 GLY A O 1
ATOM 893 N N . ASN A 1 115 ? -2.862 1.574 -1.985 1.00 89.44 115 ASN A N 1
ATOM 894 C CA . ASN A 1 115 ? -2.444 2.888 -2.486 1.00 89.44 115 ASN A CA 1
ATOM 895 C C . ASN A 1 115 ? -0.925 3.004 -2.651 1.00 89.44 115 ASN A C 1
ATOM 897 O O . ASN A 1 115 ? -0.442 3.585 -3.620 1.00 89.44 115 ASN A O 1
ATOM 901 N N . ARG A 1 116 ? -0.142 2.446 -1.722 1.00 85.12 116 ARG A N 1
ATOM 902 C CA . ARG A 1 116 ? 1.323 2.476 -1.828 1.00 85.12 116 ARG A CA 1
ATOM 903 C C . ARG A 1 116 ? 1.823 1.660 -3.011 1.00 85.12 116 ARG A C 1
ATOM 905 O O . ARG A 1 116 ? 2.693 2.141 -3.733 1.00 85.12 116 ARG A O 1
ATOM 912 N N . LEU A 1 117 ? 1.272 0.464 -3.214 1.00 87.31 117 LEU A N 1
ATOM 913 C CA . LEU A 1 117 ? 1.647 -0.383 -4.342 1.00 87.31 117 LEU A CA 1
ATOM 914 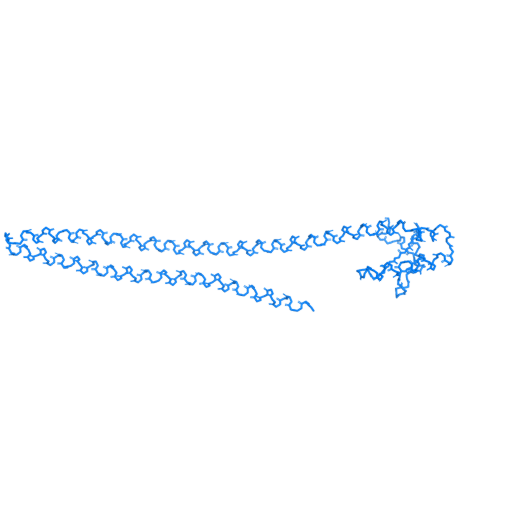C C . LEU A 1 117 ? 1.310 0.296 -5.674 1.00 87.31 117 LEU A C 1
ATOM 916 O O . LEU A 1 117 ? 2.154 0.342 -6.567 1.00 87.31 117 LEU A O 1
ATOM 920 N N . ALA A 1 118 ? 0.124 0.901 -5.770 1.00 92.62 118 ALA A N 1
ATOM 921 C CA . ALA A 1 118 ? -0.280 1.678 -6.937 1.00 92.62 118 ALA A CA 1
ATOM 922 C C . ALA A 1 118 ? 0.671 2.860 -7.196 1.00 92.62 118 ALA A C 1
ATOM 924 O O . ALA A 1 118 ? 1.127 3.050 -8.322 1.00 92.62 118 ALA A O 1
ATOM 925 N N . ASN A 1 119 ? 1.046 3.609 -6.155 1.00 92.12 119 ASN A N 1
ATOM 926 C CA . ASN A 1 119 ? 1.999 4.715 -6.275 1.00 92.12 119 ASN A CA 1
ATOM 927 C C . ASN A 1 119 ? 3.391 4.250 -6.724 1.00 92.12 119 ASN A C 1
ATOM 929 O O . ASN A 1 119 ? 4.035 4.924 -7.530 1.00 92.12 119 ASN A O 1
ATOM 933 N N . PHE A 1 120 ? 3.858 3.100 -6.233 1.00 93.50 120 PHE A N 1
ATOM 934 C CA . PHE A 1 120 ? 5.138 2.532 -6.647 1.00 93.50 120 PHE A CA 1
ATOM 935 C C . PHE A 1 120 ? 5.106 2.098 -8.116 1.00 93.50 120 PHE A C 1
ATOM 937 O O . PHE A 1 120 ? 5.992 2.464 -8.887 1.00 93.50 120 PHE A O 1
ATOM 944 N N . ALA A 1 121 ? 4.045 1.400 -8.530 1.00 94.50 121 ALA A N 1
ATOM 945 C CA . ALA A 1 121 ? 3.838 1.023 -9.924 1.00 94.50 121 ALA A CA 1
ATOM 946 C C . ALA A 1 121 ? 3.799 2.256 -10.841 1.00 94.50 121 ALA A C 1
ATOM 948 O O . ALA A 1 121 ? 4.516 2.303 -11.838 1.00 94.50 121 ALA A O 1
ATOM 949 N N . LEU A 1 122 ? 3.044 3.291 -10.462 1.00 96.12 122 LEU A N 1
ATOM 950 C CA . LEU A 1 122 ? 2.958 4.543 -11.215 1.00 96.12 122 LEU A CA 1
ATOM 951 C C . LEU A 1 122 ? 4.314 5.252 -11.319 1.00 96.12 122 LEU A C 1
ATOM 953 O O . LEU A 1 122 ? 4.646 5.801 -12.367 1.00 96.12 122 LEU A O 1
ATOM 957 N N . THR A 1 123 ? 5.111 5.226 -10.251 1.00 96.62 123 THR A N 1
ATOM 958 C CA . THR A 1 123 ? 6.463 5.801 -10.251 1.00 96.62 123 THR A CA 1
ATOM 959 C C . THR A 1 123 ? 7.376 5.054 -11.218 1.00 96.62 123 THR A C 1
ATOM 961 O O . THR A 1 123 ? 8.041 5.688 -12.031 1.00 96.62 123 THR A O 1
ATOM 964 N N . ASN A 1 124 ? 7.356 3.721 -11.199 1.00 95.69 124 ASN A N 1
ATOM 965 C CA . ASN A 1 124 ? 8.150 2.911 -12.122 1.00 95.69 124 ASN A CA 1
ATOM 966 C C . ASN A 1 124 ? 7.734 3.122 -13.580 1.00 95.69 124 ASN A C 1
ATOM 968 O O . ASN A 1 124 ? 8.597 3.297 -14.436 1.00 95.69 124 ASN A O 1
ATOM 972 N N . ILE A 1 125 ? 6.427 3.174 -13.858 1.00 96.25 125 ILE A N 1
ATOM 973 C CA . ILE A 1 125 ? 5.908 3.469 -15.201 1.00 96.25 125 ILE A CA 1
ATOM 974 C C . ILE A 1 125 ? 6.428 4.827 -15.679 1.00 96.25 125 ILE A C 1
ATOM 976 O O . ILE A 1 125 ? 6.951 4.923 -16.784 1.00 96.25 125 ILE A O 1
ATOM 980 N N . ARG A 1 126 ? 6.359 5.863 -14.834 1.00 95.00 126 ARG A N 1
ATOM 981 C CA . ARG A 1 126 ? 6.864 7.203 -15.173 1.00 95.00 126 ARG A CA 1
ATOM 982 C C . ARG A 1 126 ? 8.368 7.229 -15.425 1.00 95.00 126 ARG A C 1
ATOM 984 O O . ARG A 1 126 ? 8.810 7.971 -16.295 1.00 95.00 126 ARG A O 1
ATOM 991 N N . LEU A 1 127 ? 9.154 6.453 -14.678 1.00 94.81 127 LEU A N 1
ATOM 992 C CA . LEU A 1 127 ? 10.597 6.349 -14.912 1.00 94.81 127 LEU A CA 1
ATOM 993 C C . LEU A 1 127 ? 10.895 5.722 -16.275 1.00 94.81 127 LEU A C 1
ATOM 995 O O . LEU A 1 127 ? 11.748 6.234 -16.995 1.00 94.81 127 LEU A O 1
ATOM 999 N N . VAL A 1 128 ? 10.182 4.652 -16.637 1.00 94.44 128 VAL A N 1
ATOM 1000 C CA . VAL A 1 128 ? 10.325 4.008 -17.950 1.00 94.44 128 VAL A CA 1
ATOM 1001 C C . VAL A 1 128 ? 9.895 4.957 -19.064 1.00 94.44 128 VAL A C 1
ATOM 1003 O O . VAL A 1 128 ? 10.647 5.140 -20.013 1.00 94.44 128 VAL A O 1
ATOM 1006 N N . ASP A 1 129 ? 8.738 5.604 -18.930 1.00 96.06 129 ASP A N 1
ATOM 1007 C CA . ASP A 1 129 ? 8.218 6.544 -19.927 1.00 96.06 129 ASP A CA 1
ATOM 1008 C C . ASP A 1 129 ? 9.175 7.723 -20.149 1.00 96.06 129 ASP A C 1
ATOM 1010 O O . ASP A 1 129 ? 9.597 7.990 -21.273 1.00 96.06 129 ASP A O 1
ATOM 1014 N N . ARG A 1 130 ? 9.642 8.354 -19.061 1.00 94.00 130 ARG A N 1
ATOM 1015 C CA . ARG A 1 130 ? 10.662 9.407 -19.133 1.00 94.00 130 ARG A CA 1
ATOM 1016 C C . ARG A 1 130 ? 11.941 8.889 -19.787 1.00 94.00 130 ARG A C 1
ATOM 1018 O O . ARG A 1 130 ? 12.493 9.571 -20.640 1.00 94.00 130 ARG A O 1
ATOM 1025 N N . ASN A 1 131 ? 12.414 7.698 -19.422 1.00 90.81 131 ASN A N 1
ATOM 1026 C CA . ASN A 1 131 ? 13.627 7.134 -20.007 1.00 90.81 131 ASN A CA 1
ATOM 1027 C C . ASN A 1 131 ? 13.491 6.891 -21.517 1.00 90.81 131 ASN A C 1
ATOM 1029 O O . ASN A 1 131 ? 14.408 7.217 -22.266 1.00 90.81 131 ASN A O 1
ATOM 1033 N N . LEU A 1 132 ? 12.355 6.356 -21.967 1.00 91.12 132 LEU A N 1
ATOM 1034 C CA . LEU A 1 132 ? 12.076 6.147 -23.387 1.00 91.12 132 LEU A CA 1
ATOM 1035 C C . LEU A 1 132 ? 11.951 7.477 -24.137 1.00 91.12 132 LEU A C 1
ATOM 1037 O O . LEU A 1 132 ? 12.473 7.596 -25.244 1.00 91.12 132 LEU A O 1
ATOM 1041 N N . PHE A 1 133 ? 11.318 8.482 -23.527 1.00 93.50 133 PHE A N 1
ATOM 1042 C CA . PHE A 1 133 ? 11.191 9.817 -24.102 1.00 93.50 133 PHE A CA 1
ATOM 1043 C C . PHE A 1 133 ? 12.554 10.486 -24.323 1.00 93.50 133 PHE A C 1
ATOM 1045 O O . PHE A 1 133 ? 12.829 10.931 -25.439 1.00 93.50 133 PHE A O 1
ATOM 1052 N N . GLU A 1 134 ? 13.414 10.516 -23.296 1.00 90.94 134 GLU A N 1
ATOM 1053 C CA . GLU A 1 134 ? 14.755 11.112 -23.406 1.00 90.94 134 GLU A CA 1
ATOM 1054 C C . GLU A 1 134 ? 15.592 10.368 -24.459 1.00 90.94 134 GLU A C 1
ATOM 1056 O O . GLU A 1 134 ? 16.139 10.997 -25.359 1.00 90.94 134 GLU A O 1
ATOM 1061 N N . ARG A 1 135 ? 15.574 9.025 -24.466 1.00 91.06 135 ARG A N 1
ATOM 1062 C CA . ARG A 1 135 ? 16.295 8.228 -25.477 1.00 91.06 135 ARG A CA 1
ATOM 1063 C C . ARG A 1 135 ? 15.821 8.502 -26.902 1.00 91.06 135 ARG A C 1
ATOM 1065 O O . ARG A 1 135 ? 16.634 8.579 -27.820 1.00 91.06 135 ARG A O 1
ATOM 1072 N N . ALA A 1 136 ? 14.513 8.649 -27.106 1.00 90.75 136 ALA A N 1
ATOM 1073 C CA . ALA A 1 136 ? 13.974 8.996 -28.415 1.00 90.75 136 ALA A CA 1
ATOM 1074 C C . ALA A 1 136 ? 14.412 10.404 -28.853 1.00 90.75 136 ALA A C 1
ATOM 1076 O O . ALA A 1 136 ? 14.610 10.639 -30.045 1.00 90.75 136 ALA A O 1
ATOM 1077 N N . ALA A 1 137 ? 14.557 11.343 -27.914 1.00 92.62 137 ALA A N 1
ATOM 1078 C CA . ALA A 1 137 ? 15.089 12.673 -28.192 1.00 92.62 137 ALA A CA 1
ATOM 1079 C C . ALA A 1 137 ? 16.586 12.634 -28.534 1.00 92.62 137 ALA A C 1
ATOM 1081 O O . ALA A 1 137 ? 16.973 13.211 -29.550 1.00 92.62 137 ALA A O 1
ATOM 1082 N N . ASP A 1 138 ? 17.388 11.898 -27.761 1.00 92.44 138 ASP A N 1
ATOM 1083 C CA . ASP A 1 138 ? 18.824 11.717 -27.998 1.00 92.44 138 ASP A CA 1
ATOM 1084 C C . ASP A 1 138 ? 19.095 11.142 -29.396 1.00 92.44 138 ASP A C 1
ATOM 1086 O O . ASP A 1 138 ? 19.876 11.710 -30.157 1.00 92.44 138 ASP A O 1
ATOM 1090 N N . ILE A 1 139 ? 18.394 10.067 -29.783 1.00 90.62 139 ILE A N 1
ATOM 1091 C CA . ILE A 1 139 ? 18.567 9.432 -31.101 1.00 90.62 139 ILE A CA 1
ATOM 1092 C C . ILE A 1 139 ? 18.237 10.406 -32.236 1.00 90.62 139 ILE A C 1
ATOM 1094 O O . ILE A 1 139 ? 18.952 10.438 -33.235 1.00 90.62 139 ILE A O 1
ATOM 1098 N N . ARG A 1 140 ? 17.187 11.230 -32.094 1.00 92.12 140 ARG A N 1
ATOM 1099 C CA . ARG A 1 140 ? 16.867 12.260 -33.097 1.00 92.12 140 ARG A CA 1
ATOM 1100 C C . ARG A 1 140 ? 17.976 13.300 -33.214 1.00 92.12 140 ARG A C 1
ATOM 1102 O O . ARG A 1 140 ? 18.273 13.723 -34.324 1.00 92.12 140 ARG A O 1
ATOM 1109 N N . TRP A 1 141 ? 18.585 13.690 -32.096 1.00 93.12 141 TRP A N 1
ATOM 1110 C CA . TRP A 1 141 ? 19.706 14.625 -32.105 1.00 93.12 141 TRP A CA 1
ATOM 1111 C C . TRP A 1 141 ? 20.950 14.006 -32.760 1.00 93.12 141 TRP A C 1
ATOM 1113 O O . TRP A 1 141 ? 21.575 14.639 -33.610 1.00 93.12 141 TRP A O 1
ATOM 1123 N N . TRP A 1 142 ? 21.261 12.741 -32.459 1.00 93.56 142 TRP A N 1
ATOM 1124 C CA . TRP A 1 142 ? 22.365 12.015 -33.101 1.00 93.56 142 TRP A CA 1
ATOM 1125 C C . TRP A 1 142 ? 22.138 11.798 -34.595 1.00 93.56 142 TRP A C 1
ATOM 1127 O O . TRP A 1 142 ? 23.077 11.917 -35.373 1.00 93.56 142 TRP A O 1
ATOM 1137 N N . ALA A 1 143 ? 20.903 11.531 -35.023 1.00 92.25 143 ALA A N 1
ATOM 1138 C CA . ALA A 1 143 ? 20.569 11.379 -36.439 1.00 92.25 143 ALA A CA 1
ATOM 1139 C C . ALA A 1 143 ? 20.825 12.660 -37.257 1.00 92.25 143 ALA A C 1
ATOM 1141 O O . ALA A 1 143 ? 20.957 12.589 -38.477 1.00 92.25 143 ALA A O 1
ATOM 1142 N N . THR A 1 144 ? 20.910 13.816 -36.590 1.00 94.88 144 THR A N 1
ATOM 1143 C CA . THR A 1 144 ? 21.251 15.110 -37.196 1.00 94.88 144 THR A CA 1
ATOM 1144 C C . THR A 1 144 ? 22.717 15.513 -37.014 1.00 94.88 144 THR A C 1
ATOM 1146 O O . THR A 1 144 ? 23.071 16.647 -37.314 1.00 94.88 144 THR A O 1
ATOM 1149 N N . ASP A 1 145 ? 23.574 14.626 -36.502 1.00 96.50 145 ASP A N 1
ATOM 1150 C CA . ASP A 1 145 ? 24.991 14.928 -36.292 1.00 96.50 145 ASP A CA 1
ATOM 1151 C C . ASP A 1 145 ? 25.744 15.027 -37.630 1.00 96.50 145 ASP A C 1
ATOM 1153 O O . ASP A 1 145 ? 25.785 14.076 -38.418 1.00 96.50 145 ASP A O 1
ATOM 1157 N N . ASP A 1 146 ? 26.370 16.182 -37.869 1.00 96.69 146 ASP A N 1
ATOM 1158 C CA . ASP A 1 146 ? 27.049 16.501 -39.128 1.00 96.69 146 ASP A CA 1
ATOM 1159 C C . ASP A 1 146 ? 28.146 15.491 -39.492 1.00 96.69 146 ASP A C 1
ATOM 1161 O O . ASP A 1 146 ? 28.329 15.179 -40.670 1.00 96.69 146 ASP A O 1
ATOM 1165 N N . ILE A 1 147 ? 28.869 14.947 -38.504 1.00 96.88 147 ILE A N 1
ATOM 1166 C CA . ILE A 1 147 ? 29.953 13.984 -38.748 1.00 96.88 147 ILE A CA 1
ATOM 1167 C C . ILE A 1 147 ? 29.365 12.667 -39.258 1.00 96.88 147 ILE A C 1
ATOM 1169 O O . ILE A 1 147 ? 29.873 12.086 -40.223 1.00 96.88 147 ILE A O 1
ATOM 1173 N N . LEU A 1 148 ? 28.270 12.209 -38.642 1.00 96.50 148 LEU A N 1
ATOM 1174 C CA . LEU A 1 148 ? 27.597 10.975 -39.044 1.00 96.50 148 LEU A CA 1
ATOM 1175 C C . LEU A 1 148 ? 27.002 11.117 -40.451 1.00 96.50 148 LEU A C 1
ATOM 1177 O O . LEU A 1 148 ? 27.237 10.256 -41.301 1.00 96.50 148 LEU A O 1
ATOM 1181 N N . ILE A 1 149 ? 26.321 12.231 -40.735 1.00 95.62 149 ILE A N 1
ATOM 1182 C CA . ILE A 1 149 ? 25.743 12.513 -42.059 1.00 95.62 149 ILE A CA 1
ATOM 1183 C C . ILE A 1 149 ? 26.835 12.590 -43.129 1.00 95.62 149 ILE A C 1
ATOM 1185 O O . ILE A 1 149 ? 26.732 11.934 -44.169 1.00 95.62 149 ILE A O 1
ATOM 1189 N N . LYS A 1 150 ? 27.911 13.344 -42.876 1.00 96.31 150 LYS A N 1
ATOM 1190 C CA . LYS A 1 150 ? 29.026 13.498 -43.818 1.00 96.31 150 LYS A CA 1
ATOM 1191 C C . LYS A 1 150 ? 29.642 12.150 -44.196 1.00 96.31 150 LYS A C 1
ATOM 1193 O O . LYS A 1 150 ? 29.919 11.921 -45.372 1.00 96.31 150 LYS A O 1
ATOM 1198 N N . SER A 1 151 ? 29.788 11.238 -43.233 1.00 95.81 151 SER A N 1
ATOM 1199 C CA . SER A 1 151 ? 30.328 9.897 -43.491 1.00 95.81 151 SER A CA 1
ATOM 1200 C C . SER A 1 151 ? 29.467 9.056 -44.440 1.00 95.81 151 SER A C 1
ATOM 1202 O O . SER A 1 151 ? 30.003 8.313 -45.263 1.00 95.81 151 SER A O 1
ATOM 1204 N N . LEU A 1 152 ? 28.141 9.223 -44.399 1.00 94.94 152 LEU A N 1
ATOM 1205 C CA . LEU A 1 152 ? 27.213 8.542 -45.303 1.00 94.94 152 LEU A CA 1
ATOM 1206 C C . LEU A 1 152 ? 27.189 9.151 -46.712 1.00 94.94 152 LEU A C 1
ATOM 1208 O O . LEU A 1 152 ? 26.896 8.428 -47.666 1.00 94.94 152 LEU A O 1
ATOM 1212 N N . ILE A 1 153 ? 27.501 10.444 -46.846 1.00 95.19 153 ILE A N 1
ATOM 1213 C CA . ILE A 1 153 ? 27.549 11.157 -48.132 1.00 95.19 153 ILE A CA 1
ATOM 1214 C C . ILE A 1 153 ? 28.885 10.918 -48.846 1.00 95.19 153 ILE A C 1
ATOM 1216 O O . ILE A 1 153 ? 28.894 10.534 -50.012 1.00 95.19 153 ILE A O 1
ATOM 1220 N N . GLU A 1 154 ? 30.013 11.141 -48.165 1.00 95.06 154 GLU A N 1
ATOM 1221 C CA . GLU A 1 154 ? 31.346 11.093 -48.786 1.00 95.06 154 GLU A CA 1
ATOM 1222 C C . GLU A 1 154 ? 31.926 9.676 -48.886 1.00 95.06 154 GLU A C 1
ATOM 1224 O O . GLU A 1 154 ? 32.740 9.413 -49.771 1.00 95.06 154 GLU A O 1
ATOM 1229 N N . ARG A 1 155 ? 31.511 8.768 -47.992 1.00 93.50 155 ARG A N 1
ATOM 1230 C CA . ARG A 1 155 ? 31.819 7.327 -48.007 1.00 93.50 155 ARG A CA 1
ATOM 1231 C C . ARG A 1 155 ? 33.298 6.981 -48.233 1.00 93.50 155 ARG A C 1
ATOM 1233 O O . ARG A 1 155 ? 33.626 6.175 -49.103 1.00 93.50 155 ARG A O 1
ATOM 1240 N N . ASN A 1 156 ? 34.188 7.562 -47.433 1.00 94.31 156 ASN A N 1
ATOM 1241 C CA . ASN A 1 156 ? 35.623 7.260 -47.455 1.00 94.31 156 ASN A CA 1
ATOM 1242 C C . ASN A 1 156 ? 36.161 6.885 -46.064 1.00 94.31 156 ASN A C 1
ATOM 1244 O O . ASN A 1 156 ? 35.557 7.220 -45.041 1.00 94.31 156 ASN A O 1
ATOM 1248 N N . ASP A 1 157 ? 37.329 6.239 -46.032 1.00 93.06 157 ASP A N 1
ATOM 1249 C CA . ASP A 1 157 ? 37.932 5.692 -44.808 1.00 93.06 157 ASP A CA 1
ATOM 1250 C C . ASP A 1 157 ? 38.158 6.747 -43.714 1.00 93.06 157 ASP A C 1
ATOM 1252 O O . ASP A 1 157 ? 37.958 6.461 -42.533 1.00 93.06 157 ASP A O 1
ATOM 1256 N N . SER A 1 158 ? 38.519 7.979 -44.093 1.00 96.06 158 SER A N 1
ATOM 1257 C CA . SER A 1 158 ? 38.706 9.082 -43.139 1.00 96.06 158 SER A CA 1
ATOM 1258 C C . SER A 1 158 ? 37.388 9.436 -42.452 1.00 96.06 158 SER A C 1
ATOM 1260 O O . SER A 1 158 ? 37.320 9.488 -41.228 1.00 96.06 158 SER A O 1
ATOM 1262 N N . THR A 1 159 ? 36.316 9.618 -43.226 1.00 95.69 159 THR A N 1
ATOM 1263 C CA . THR A 1 159 ? 34.998 9.958 -42.671 1.00 95.69 159 THR A CA 1
ATOM 1264 C C . THR A 1 159 ? 34.375 8.824 -41.858 1.00 95.69 159 THR A C 1
ATOM 1266 O O . THR A 1 159 ? 33.662 9.085 -40.889 1.00 95.69 159 THR A O 1
ATOM 1269 N N . PHE A 1 160 ? 34.667 7.562 -42.188 1.00 95.31 160 PHE A N 1
ATOM 1270 C CA . PHE A 1 160 ? 34.252 6.421 -41.368 1.00 95.31 160 PHE A CA 1
ATOM 1271 C C . PHE A 1 160 ? 35.005 6.368 -40.035 1.00 95.31 160 PHE A C 1
ATOM 1273 O O . PHE A 1 160 ? 34.401 6.055 -39.006 1.00 95.31 160 PHE A O 1
ATOM 1280 N N . ALA A 1 161 ? 36.296 6.716 -40.023 1.00 95.50 161 ALA A N 1
ATOM 1281 C CA . ALA A 1 161 ? 37.069 6.837 -38.791 1.00 95.50 161 ALA A CA 1
ATOM 1282 C C . ALA A 1 161 ? 36.529 7.961 -37.886 1.00 95.50 161 ALA A C 1
ATOM 1284 O O . ALA A 1 161 ? 36.376 7.747 -36.680 1.00 95.50 161 ALA A O 1
ATOM 1285 N N . ASP A 1 162 ? 36.160 9.108 -38.464 1.00 96.88 162 ASP A N 1
ATOM 1286 C CA . ASP A 1 162 ? 35.537 10.219 -37.733 1.00 96.88 162 ASP A CA 1
ATOM 1287 C C . ASP A 1 162 ? 34.175 9.819 -37.145 1.00 96.88 162 ASP A C 1
ATOM 1289 O O . ASP A 1 162 ? 33.912 10.060 -35.964 1.00 96.88 162 ASP A O 1
ATOM 1293 N N . ALA A 1 163 ? 33.324 9.142 -37.927 1.00 96.81 163 ALA A N 1
ATOM 1294 C CA . ALA A 1 163 ? 32.032 8.642 -37.457 1.00 96.81 163 ALA A CA 1
ATOM 1295 C C . ALA A 1 163 ? 32.191 7.626 -36.318 1.00 96.81 163 ALA A C 1
ATOM 1297 O O . ALA A 1 163 ? 31.513 7.729 -35.296 1.00 96.81 163 ALA A O 1
ATOM 1298 N N . LYS A 1 164 ? 33.136 6.688 -36.442 1.00 96.81 164 LYS A N 1
ATOM 1299 C CA . LYS A 1 164 ? 33.487 5.741 -35.375 1.00 96.81 164 LYS A CA 1
ATOM 1300 C C . LYS A 1 164 ? 33.935 6.461 -34.104 1.00 96.81 164 LYS A C 1
ATOM 1302 O O . LYS A 1 164 ? 33.459 6.141 -33.015 1.00 96.81 164 LYS A O 1
ATOM 1307 N N . HIS A 1 165 ? 34.814 7.456 -34.225 1.00 96.88 165 HIS A N 1
ATOM 1308 C CA . HIS A 1 165 ? 35.244 8.252 -33.078 1.00 96.88 165 HIS A CA 1
ATOM 1309 C C . HIS A 1 165 ? 34.060 8.975 -32.423 1.00 96.88 165 HIS A C 1
ATOM 1311 O O . HIS A 1 165 ? 33.899 8.916 -31.202 1.00 96.88 165 HIS A O 1
ATOM 1317 N N . ARG A 1 166 ? 33.192 9.601 -33.229 1.00 96.88 166 ARG A N 1
ATOM 1318 C CA . ARG A 1 166 ? 32.008 10.321 -32.754 1.00 96.88 166 ARG A CA 1
ATOM 1319 C C . ARG A 1 166 ? 31.024 9.405 -32.024 1.00 96.88 166 ARG A C 1
ATOM 1321 O O . ARG A 1 166 ? 30.625 9.733 -30.907 1.00 96.88 166 ARG A O 1
ATOM 1328 N N . LEU A 1 167 ? 30.693 8.247 -32.598 1.00 96.69 167 LEU A N 1
ATOM 1329 C CA . LEU A 1 167 ? 29.849 7.229 -31.961 1.00 96.69 167 LEU A CA 1
ATOM 1330 C C . LEU A 1 167 ? 30.463 6.728 -30.650 1.00 96.69 167 LEU A C 1
ATOM 1332 O O . LEU A 1 167 ? 29.749 6.592 -29.661 1.00 96.69 167 LEU A O 1
ATOM 1336 N N . GLY A 1 168 ? 31.783 6.527 -30.604 1.00 95.75 168 GLY A N 1
ATOM 1337 C CA . GLY A 1 168 ? 32.487 6.126 -29.385 1.00 95.75 168 GLY A CA 1
ATOM 1338 C C . GLY A 1 168 ? 32.448 7.185 -28.276 1.00 95.75 168 GLY A C 1
ATOM 1339 O O . GLY A 1 168 ? 32.351 6.841 -27.097 1.00 95.75 168 GLY A O 1
ATOM 1340 N N . VAL A 1 169 ? 32.488 8.478 -28.620 1.00 95.44 169 VAL A N 1
ATOM 1341 C CA . VAL A 1 169 ? 32.290 9.572 -27.650 1.00 95.44 169 VAL A CA 1
ATOM 1342 C C . VAL A 1 169 ? 30.863 9.550 -27.103 1.00 95.44 169 VAL A C 1
ATOM 1344 O O . VAL A 1 169 ? 30.685 9.587 -25.887 1.00 95.44 169 VAL A O 1
ATOM 1347 N N . ILE A 1 170 ? 29.861 9.433 -27.979 1.00 94.69 170 ILE A N 1
ATOM 1348 C CA . ILE A 1 170 ? 28.449 9.366 -27.576 1.00 94.69 170 ILE A CA 1
ATOM 1349 C C . ILE A 1 170 ? 28.210 8.148 -26.672 1.00 94.69 170 ILE A C 1
ATOM 1351 O O . ILE A 1 170 ? 27.654 8.291 -25.586 1.00 94.69 170 ILE A O 1
ATOM 1355 N N . LEU A 1 171 ? 28.691 6.966 -27.059 1.00 94.38 171 LEU A N 1
ATOM 1356 C CA . LEU A 1 171 ? 28.525 5.727 -26.298 1.00 94.38 171 LEU A CA 1
ATOM 1357 C C . LEU A 1 171 ? 29.110 5.828 -24.877 1.00 94.38 171 LEU A C 1
ATOM 1359 O O . LEU A 1 171 ? 28.500 5.358 -23.919 1.00 94.38 171 LEU A O 1
ATOM 1363 N N . LYS A 1 172 ? 30.251 6.511 -24.705 1.00 94.25 172 LYS A N 1
ATOM 1364 C CA . LYS A 1 172 ? 30.845 6.768 -23.379 1.00 94.25 172 LYS A CA 1
ATOM 1365 C C . LYS A 1 172 ? 30.000 7.703 -22.515 1.00 94.25 172 LYS A C 1
ATOM 1367 O O . LYS A 1 172 ? 29.989 7.549 -21.295 1.00 94.25 172 LYS A O 1
ATOM 1372 N N . SER A 1 173 ? 29.307 8.664 -23.124 1.00 91.69 173 SER A N 1
ATOM 1373 C CA . SER A 1 173 ? 28.374 9.552 -22.422 1.00 91.69 173 SER A CA 1
ATOM 1374 C C . SER A 1 173 ? 27.037 8.871 -22.101 1.00 91.69 173 SER A C 1
ATOM 1376 O O . SER A 1 173 ? 26.390 9.247 -21.126 1.00 91.69 173 SER A O 1
ATOM 1378 N N . TYR A 1 174 ? 26.645 7.848 -22.869 1.00 89.12 174 TYR A N 1
ATOM 1379 C CA . TYR A 1 174 ? 25.368 7.139 -22.752 1.00 89.12 174 TYR A CA 1
ATOM 1380 C C . TYR A 1 174 ? 25.569 5.632 -22.543 1.00 89.12 174 TYR A C 1
ATOM 1382 O O . TYR A 1 174 ? 25.299 4.806 -23.413 1.00 89.12 174 TYR A O 1
ATOM 1390 N N . THR A 1 175 ? 25.971 5.260 -21.328 1.00 84.62 175 THR A N 1
ATOM 1391 C CA . THR A 1 175 ? 26.370 3.889 -20.944 1.00 84.62 175 THR A CA 1
ATOM 1392 C C . THR A 1 175 ? 25.241 2.853 -20.904 1.00 84.62 175 THR A C 1
ATOM 1394 O O . THR A 1 175 ? 25.470 1.687 -20.594 1.00 84.62 175 THR A O 1
ATOM 1397 N N . VAL A 1 176 ? 24.005 3.263 -21.194 1.00 87.38 176 VAL A N 1
ATOM 1398 C CA . VAL A 1 176 ? 22.838 2.371 -21.272 1.00 87.38 176 VAL A CA 1
ATOM 1399 C C . VAL A 1 176 ? 22.797 1.546 -22.556 1.00 87.38 176 VAL A C 1
ATOM 1401 O O . VAL A 1 176 ? 22.057 0.564 -22.614 1.00 87.38 176 VAL A O 1
ATOM 1404 N N . TYR A 1 177 ? 23.551 1.947 -23.579 1.00 90.62 177 TYR A N 1
ATOM 1405 C CA . TYR A 1 177 ? 23.683 1.207 -24.826 1.00 90.62 177 TYR A CA 1
ATOM 1406 C C . TYR A 1 177 ? 24.915 0.309 -24.765 1.00 90.62 177 TYR A C 1
ATOM 1408 O O . TYR A 1 177 ? 25.946 0.689 -24.216 1.00 90.62 177 TYR A O 1
ATOM 1416 N N . HIS A 1 178 ? 24.805 -0.885 -25.343 1.00 92.88 178 HIS A N 1
ATOM 1417 C CA . HIS A 1 178 ? 25.963 -1.757 -25.532 1.00 92.88 178 HIS A CA 1
ATOM 1418 C C . HIS A 1 178 ? 26.855 -1.266 -26.672 1.00 92.88 178 HIS A C 1
ATOM 1420 O O . HIS A 1 178 ? 28.069 -1.382 -26.584 1.00 92.88 178 HIS A O 1
ATOM 1426 N N . ASP A 1 179 ? 26.251 -0.720 -27.726 1.00 94.06 179 ASP A N 1
ATOM 1427 C CA . ASP A 1 179 ? 26.947 -0.145 -28.871 1.00 94.06 179 ASP A CA 1
ATOM 1428 C C . ASP A 1 179 ? 26.008 0.828 -29.600 1.00 94.06 179 ASP A C 1
ATOM 1430 O O . ASP A 1 179 ? 24.787 0.790 -29.407 1.00 94.06 179 ASP A O 1
ATOM 1434 N N . LEU A 1 180 ? 26.576 1.673 -30.455 1.00 94.62 180 LEU A N 1
ATOM 1435 C CA . LEU A 1 180 ? 25.865 2.518 -31.406 1.00 94.62 180 LEU A CA 1
ATOM 1436 C C . LEU A 1 180 ? 26.417 2.240 -32.800 1.00 94.62 180 LEU A C 1
ATOM 1438 O O . LEU A 1 180 ? 27.621 2.336 -33.021 1.00 94.62 180 LEU A O 1
ATOM 1442 N N . ILE A 1 181 ? 25.534 1.930 -33.745 1.00 95.19 181 ILE A N 1
ATOM 1443 C CA . ILE A 1 181 ? 25.916 1.633 -35.126 1.00 95.19 181 ILE A CA 1
ATOM 1444 C C . ILE A 1 181 ? 25.335 2.665 -36.082 1.00 95.19 181 ILE A C 1
ATOM 1446 O O . ILE A 1 181 ? 24.195 3.101 -35.928 1.00 95.19 181 ILE A O 1
ATOM 1450 N N . LEU A 1 182 ? 26.115 3.016 -37.097 1.00 95.62 182 LEU A N 1
ATOM 1451 C CA . LEU A 1 182 ? 25.675 3.836 -38.216 1.00 95.62 182 LEU A CA 1
ATOM 1452 C C . LEU A 1 182 ? 25.532 2.941 -39.443 1.00 95.62 182 LEU A C 1
ATOM 1454 O O . LEU A 1 182 ? 26.512 2.350 -39.895 1.00 95.62 182 LEU A O 1
ATOM 1458 N N . CYS A 1 183 ? 24.313 2.837 -39.967 1.00 95.12 183 CYS A N 1
ATOM 1459 C CA . CYS A 1 183 ? 24.010 2.071 -41.172 1.00 95.12 183 CYS A CA 1
ATOM 1460 C C . CYS A 1 183 ? 23.618 3.002 -42.320 1.00 95.12 183 CYS A C 1
ATOM 1462 O O . CYS A 1 183 ? 23.012 4.048 -42.088 1.00 95.12 183 CYS A O 1
ATOM 1464 N N . ASP A 1 184 ? 23.937 2.612 -43.552 1.00 93.69 184 ASP A N 1
ATOM 1465 C CA . ASP A 1 184 ? 23.364 3.251 -44.736 1.00 93.69 184 ASP A CA 1
ATOM 1466 C C . ASP A 1 184 ? 21.940 2.755 -45.028 1.00 93.69 184 ASP A C 1
ATOM 1468 O O . ASP A 1 184 ? 21.429 1.855 -44.362 1.00 93.69 184 ASP A O 1
ATOM 1472 N N . THR A 1 185 ? 21.286 3.339 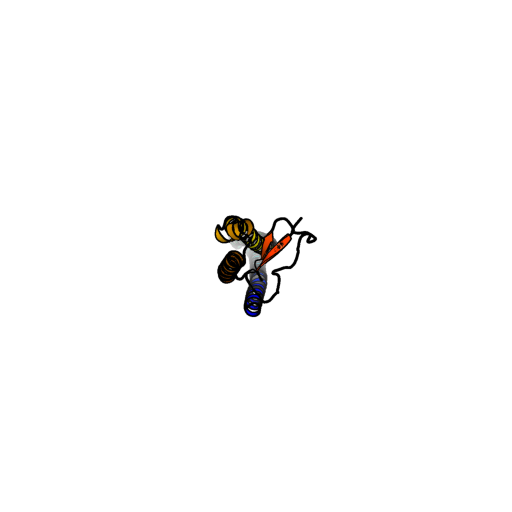-46.036 1.00 92.75 185 THR A N 1
ATOM 1473 C CA . THR A 1 185 ? 19.896 3.020 -46.406 1.00 92.75 185 THR A CA 1
ATOM 1474 C C . THR A 1 185 ? 19.689 1.582 -46.885 1.00 92.75 185 THR A C 1
ATOM 1476 O O . THR A 1 185 ? 18.551 1.130 -46.942 1.00 92.75 185 THR A O 1
ATOM 1479 N N . ASN A 1 186 ? 20.759 0.847 -47.205 1.00 94.50 186 ASN A N 1
ATOM 1480 C CA . ASN A 1 186 ? 20.703 -0.565 -47.591 1.00 94.50 186 ASN A CA 1
ATOM 1481 C C . ASN A 1 186 ? 20.996 -1.506 -46.410 1.00 94.50 186 ASN A C 1
ATOM 1483 O O . ASN A 1 186 ? 21.137 -2.716 -46.603 1.00 94.50 186 ASN A O 1
ATOM 1487 N N . GLY A 1 187 ? 21.147 -0.965 -45.199 1.00 95.00 187 GLY A N 1
ATOM 1488 C CA . GLY A 1 187 ? 21.416 -1.725 -43.984 1.00 95.00 187 GLY A CA 1
ATOM 1489 C C . GLY A 1 187 ? 22.876 -2.062 -43.755 1.00 95.00 187 GLY A C 1
ATOM 1490 O O . GLY A 1 187 ? 23.170 -2.770 -42.794 1.00 95.00 187 GLY A O 1
ATOM 1491 N N . LEU A 1 188 ? 23.806 -1.574 -44.580 1.00 95.62 188 LEU A N 1
ATOM 1492 C CA . LEU A 1 188 ? 25.227 -1.815 -44.356 1.00 95.62 188 LEU A CA 1
ATOM 1493 C C . LEU A 1 188 ? 25.733 -0.935 -43.208 1.00 95.62 188 LEU A C 1
ATOM 1495 O O . LEU A 1 188 ? 25.699 0.290 -43.297 1.00 95.62 188 LEU A O 1
ATOM 1499 N N . CYS A 1 189 ? 26.248 -1.559 -42.153 1.00 96.19 189 CYS A N 1
ATOM 1500 C CA . CYS A 1 189 ? 26.876 -0.874 -41.030 1.00 96.19 189 CYS A CA 1
ATOM 1501 C C . CYS A 1 189 ? 28.243 -0.315 -41.436 1.00 96.19 189 CYS A C 1
ATOM 1503 O O . CYS A 1 189 ? 29.186 -1.075 -41.657 1.00 96.19 189 CYS A O 1
ATOM 1505 N N . ILE A 1 190 ? 28.367 1.008 -41.500 1.00 95.12 190 ILE A N 1
ATOM 1506 C CA . ILE A 1 190 ? 29.593 1.703 -41.912 1.00 95.12 190 ILE A CA 1
ATOM 1507 C C . ILE A 1 190 ? 30.509 2.059 -40.734 1.00 95.12 190 ILE A C 1
ATOM 1509 O O . ILE A 1 190 ? 31.721 2.142 -40.909 1.00 95.12 190 ILE A O 1
ATOM 1513 N N . ALA A 1 191 ? 29.954 2.227 -39.531 1.00 95.81 191 ALA A N 1
ATOM 1514 C CA . ALA A 1 191 ? 30.714 2.527 -38.321 1.00 95.81 191 ALA A CA 1
ATOM 1515 C C . ALA A 1 191 ? 30.007 1.996 -37.065 1.00 95.81 191 ALA A C 1
ATOM 1517 O O . ALA A 1 191 ? 28.783 1.872 -37.037 1.00 95.81 191 ALA A O 1
ATOM 1518 N N . SER A 1 192 ? 30.801 1.716 -36.031 1.00 96.44 192 SER A N 1
ATOM 1519 C CA . SER A 1 192 ? 30.385 1.214 -34.715 1.00 96.44 192 SER A CA 1
ATOM 1520 C C . SER A 1 192 ? 31.072 2.047 -33.635 1.00 96.44 192 SER A C 1
ATOM 1522 O O . SER A 1 192 ? 32.219 2.453 -33.836 1.00 96.44 192 SER A O 1
ATOM 1524 N N . GLY A 1 193 ? 30.400 2.316 -32.517 1.00 94.56 193 GLY A N 1
ATOM 1525 C CA . GLY A 1 193 ? 30.963 3.049 -31.379 1.00 94.56 193 GLY A CA 1
ATOM 1526 C C . GLY A 1 193 ? 31.898 2.198 -30.515 1.00 94.56 193 GLY A C 1
ATOM 1527 O O . GLY A 1 193 ? 32.831 2.736 -29.916 1.00 94.56 193 GLY A O 1
ATOM 1528 N N . ASP A 1 194 ? 31.676 0.884 -30.496 1.00 92.44 194 ASP A N 1
ATOM 1529 C CA . ASP A 1 194 ? 32.534 -0.131 -29.888 1.00 92.44 194 ASP A CA 1
ATOM 1530 C C . ASP A 1 194 ? 32.982 -1.170 -30.934 1.00 92.44 194 ASP A C 1
ATOM 1532 O O . ASP A 1 194 ? 32.249 -1.559 -31.843 1.00 92.44 194 ASP A O 1
ATOM 1536 N N . ASP A 1 195 ? 34.217 -1.647 -30.801 1.00 88.00 195 ASP A N 1
ATOM 1537 C CA . ASP A 1 195 ? 34.766 -2.716 -31.635 1.00 88.00 195 ASP A CA 1
ATOM 1538 C C . ASP A 1 195 ? 34.496 -4.113 -31.064 1.00 88.00 195 ASP A C 1
ATOM 1540 O O . ASP A 1 195 ? 34.685 -5.108 -31.775 1.00 88.00 195 ASP A O 1
ATOM 1544 N N . GLN A 1 196 ? 34.046 -4.218 -29.807 1.00 91.00 196 GLN A N 1
ATOM 1545 C CA . GLN A 1 196 ? 33.835 -5.494 -29.121 1.00 91.00 196 GLN A CA 1
ATOM 1546 C C . GLN A 1 196 ? 32.953 -6.457 -29.932 1.00 91.00 196 GLN A C 1
ATOM 1548 O O . GLN A 1 196 ? 33.233 -7.658 -29.997 1.00 91.00 196 GLN A O 1
ATOM 1553 N N . PHE A 1 197 ? 31.913 -5.939 -30.586 1.00 90.19 197 PHE A N 1
ATOM 1554 C CA . PHE A 1 197 ? 30.926 -6.743 -31.309 1.00 90.19 197 PHE A CA 1
ATOM 1555 C C . PHE A 1 197 ? 31.248 -6.950 -32.797 1.00 90.19 197 PHE A C 1
ATOM 1557 O O . PHE A 1 197 ? 30.599 -7.771 -33.454 1.00 90.19 197 PHE A O 1
ATOM 1564 N N . ARG A 1 198 ? 32.264 -6.253 -33.336 1.00 91.81 198 ARG A N 1
ATOM 1565 C CA . ARG A 1 198 ? 32.683 -6.322 -34.752 1.00 91.81 198 ARG A CA 1
ATOM 1566 C C . ARG A 1 198 ? 31.488 -6.196 -35.711 1.00 91.81 198 ARG A C 1
ATOM 1568 O O . ARG A 1 198 ? 31.202 -7.112 -36.494 1.00 91.81 198 ARG A O 1
ATOM 1575 N N . LEU A 1 199 ? 30.738 -5.101 -35.571 1.00 93.62 199 LEU A N 1
ATOM 1576 C CA . LEU A 1 199 ? 29.491 -4.860 -36.310 1.00 93.62 199 LEU A CA 1
ATOM 1577 C C . LEU A 1 199 ? 29.715 -4.147 -37.648 1.00 93.62 199 LEU A C 1
ATOM 1579 O O . LEU A 1 199 ? 28.953 -4.383 -38.583 1.00 93.62 199 LEU A O 1
ATOM 1583 N N . THR A 1 200 ? 30.775 -3.347 -37.771 1.00 93.81 200 THR A N 1
ATOM 1584 C CA . THR A 1 200 ? 31.153 -2.690 -39.030 1.00 93.81 200 THR A CA 1
ATOM 1585 C C . THR A 1 200 ? 31.290 -3.704 -40.170 1.00 93.81 200 THR A C 1
ATOM 1587 O O . THR A 1 200 ? 31.914 -4.753 -40.014 1.00 93.81 200 THR A O 1
ATOM 1590 N N . GLY A 1 201 ? 30.688 -3.396 -41.318 1.00 92.75 201 GLY A N 1
ATOM 1591 C CA . GLY A 1 201 ? 30.637 -4.247 -42.508 1.00 92.75 201 GLY A CA 1
ATOM 1592 C C . GLY A 1 201 ? 29.503 -5.277 -42.517 1.00 92.75 201 GLY A C 1
ATOM 1593 O O . GLY A 1 201 ? 29.276 -5.913 -43.545 1.00 92.75 201 GLY A O 1
ATOM 1594 N N . ARG A 1 202 ? 28.759 -5.453 -41.416 1.00 95.44 202 ARG A N 1
ATOM 1595 C CA . ARG A 1 202 ? 27.569 -6.317 -41.405 1.00 95.44 202 ARG A CA 1
ATOM 1596 C C . ARG A 1 202 ? 26.381 -5.613 -42.051 1.00 95.44 202 ARG A C 1
ATOM 1598 O O . ARG A 1 202 ? 26.233 -4.402 -41.925 1.00 95.44 202 ARG A O 1
ATOM 1605 N N . ASN A 1 203 ? 25.518 -6.390 -42.700 1.00 95.88 203 ASN A N 1
ATOM 1606 C CA . ASN A 1 203 ? 24.260 -5.898 -43.248 1.00 95.88 203 ASN A CA 1
ATOM 1607 C C . ASN A 1 203 ? 23.091 -6.273 -42.320 1.00 95.88 203 ASN A C 1
ATOM 1609 O O . ASN A 1 203 ? 22.965 -7.425 -41.897 1.00 95.88 203 ASN A O 1
ATOM 1613 N N . PHE A 1 204 ? 22.259 -5.289 -41.994 1.00 95.81 204 PHE A N 1
ATOM 1614 C CA . PHE A 1 204 ? 21.104 -5.402 -41.113 1.00 95.81 204 PHE A CA 1
ATOM 1615 C C . PHE A 1 204 ? 19.756 -5.213 -41.824 1.00 95.81 204 PHE A C 1
ATOM 1617 O O . PHE A 1 204 ? 18.736 -5.195 -41.146 1.00 95.81 204 PHE A O 1
ATOM 1624 N N . SER 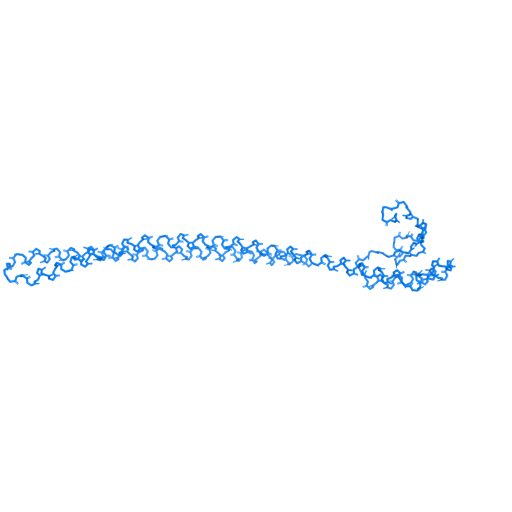A 1 205 ? 19.724 -5.143 -43.158 1.00 95.88 205 SER A N 1
ATOM 1625 C CA . SER A 1 205 ? 18.496 -4.978 -43.960 1.00 95.88 205 SER A CA 1
ATOM 1626 C C . SER A 1 205 ? 17.403 -6.005 -43.665 1.00 95.88 205 SER A C 1
ATOM 1628 O O . SER A 1 205 ? 16.223 -5.683 -43.721 1.00 95.88 205 SER A O 1
ATOM 1630 N N . GLU A 1 206 ? 17.779 -7.227 -43.289 1.00 94.62 206 GLU A N 1
ATOM 1631 C CA . GLU A 1 206 ? 16.833 -8.295 -42.941 1.00 94.62 206 GLU A CA 1
ATOM 1632 C C . GLU A 1 206 ? 16.351 -8.242 -41.478 1.00 94.62 206 GLU A C 1
ATOM 1634 O O . GLU A 1 206 ? 15.609 -9.119 -41.027 1.00 94.62 206 GLU A O 1
ATOM 1639 N N . LYS A 1 207 ? 16.802 -7.268 -40.675 1.00 94.19 207 LYS A N 1
ATOM 1640 C CA . LYS A 1 207 ? 16.407 -7.180 -39.267 1.00 94.19 207 LYS A CA 1
ATOM 1641 C C . LYS A 1 207 ? 15.034 -6.518 -39.112 1.00 94.19 207 LYS A C 1
ATOM 1643 O O . LYS A 1 207 ? 14.792 -5.484 -39.726 1.00 94.19 207 LYS A O 1
ATOM 1648 N N . PRO A 1 208 ? 14.181 -7.012 -38.191 1.00 93.62 208 PRO A N 1
ATOM 1649 C CA . PRO A 1 208 ? 12.838 -6.461 -37.973 1.00 93.62 208 PRO A CA 1
ATOM 1650 C C . PRO A 1 208 ? 12.789 -4.977 -37.584 1.00 93.62 208 PRO A C 1
ATOM 1652 O O . PRO A 1 208 ? 11.745 -4.354 -37.710 1.00 93.62 208 PRO A O 1
ATOM 1655 N N . TRP A 1 209 ? 13.888 -4.428 -37.063 1.00 89.25 209 TRP A N 1
ATOM 1656 C CA . TRP A 1 209 ? 13.996 -3.031 -36.637 1.00 89.25 209 TRP A CA 1
ATOM 1657 C C . TRP A 1 209 ? 14.584 -2.102 -37.709 1.00 89.25 209 TRP A C 1
ATOM 1659 O O . TRP A 1 209 ? 14.614 -0.896 -37.487 1.00 89.25 209 TRP A O 1
ATOM 1669 N N . PHE A 1 210 ? 15.097 -2.647 -38.817 1.00 87.75 210 PHE A N 1
ATOM 1670 C CA . PHE A 1 210 ? 15.689 -1.867 -39.909 1.00 87.75 210 PHE A CA 1
ATOM 1671 C C . PHE A 1 210 ? 14.680 -1.559 -41.030 1.00 87.75 210 PHE A C 1
ATOM 1673 O O . PHE A 1 210 ? 14.887 -0.614 -41.785 1.00 87.75 210 PHE A O 1
ATOM 1680 N N . ALA A 1 211 ? 13.623 -2.373 -41.129 1.00 62.12 211 ALA A N 1
ATOM 1681 C CA . ALA A 1 211 ? 12.601 -2.324 -42.174 1.00 62.12 211 ALA A CA 1
ATOM 1682 C C . ALA A 1 211 ? 11.824 -0.999 -42.239 1.00 62.12 211 ALA A C 1
ATOM 1684 O O . ALA A 1 211 ? 11.486 -0.448 -41.165 1.00 62.12 211 ALA A O 1
#